Protein AF-A0A483FI73-F1 (afdb_monomer_lite)

Foldseek 3Di:
DVVVVVVVVVVVVVVVVVPDPDPPVDDDDPPQDQDDDPVLVVVLVVVVVLVVDPPRPDDDDDDDPPPRSNNSVVNNCVVPPNPQEFEQEQPVQPPPPDPPDDPVSQLVSLLSRCCRQLQPDACVLQVQFLADYDHDPDPVVVVVVVVLVCQLVVLVVVLCCLVCVPVVVVVVVDDPVVSVVSVPPVVVSVVSNVVSVVSNVVSVVVSCVSVPVVRNRDHLVVLSVVQVVCVVPPDPRDHSCNVCVVSSVSSSVRDSHDYYHYPPPVVSPDPVSD

Secondary structure (DSSP, 8-state):
-HHHHHHHHHHHHHHHHTT------PPPP-SPP---STTSHHHHHHHHHHHH-TT---------TTSSHHHHHHHHHHHHSTT-EEEEE-GGGTT---S--SSHHHHHHHHHHHHHHHTTS-TTT-TT-SB-------HHHHHHHHHHHHHHHHHHHHHHHHH-HHHHHGGGT--HHHHHHHHH-HHHHHHHHHHHHHHHHHHHHHHHHHHTTTS--B-HHHHHHHHHHHTTSSS----HHHHTHHHHHHHHHHSS--EEEEE-GGGS--GGG-

InterPro domains:
  IPR027417 P-loop containing nucleoside triphosphate hydrolase [G3DSA:3.40.50.300] (30-118)
  IPR027417 P-loop containing nucleoside triphosphate hydrolase [SSF52540] (49-271)
  IPR027417 P-loop containing nucleoside triphosphate hydrolase [SSF52540] (57-203)
  IPR048428 YobI-like, P-loop NTPase [PF20693] (43-274)

Organism: Klebsiella pneumoniae (NCBI:txid573)

pLDDT: mean 78.88, std 15.18, range [35.97, 95.31]

Structure (mmCIF, N/CA/C/O backbone):
data_AF-A0A483FI73-F1
#
_entry.id   AF-A0A483FI73-F1
#
loop_
_atom_site.group_PDB
_atom_site.id
_atom_site.type_symbol
_atom_site.label_atom_id
_atom_site.label_alt_id
_atom_site.label_comp_id
_atom_site.label_asym_id
_atom_site.label_entity_id
_atom_site.label_seq_id
_atom_site.pdbx_PDB_ins_code
_atom_site.Cartn_x
_atom_site.Cartn_y
_atom_site.Cartn_z
_atom_site.occupancy
_atom_site.B_iso_or_equiv
_atom_site.auth_seq_id
_atom_site.auth_comp_id
_atom_site.auth_asym_id
_atom_site.auth_atom_id
_atom_site.pdbx_PDB_model_num
ATOM 1 N N . MET A 1 1 ? 37.745 -37.982 25.064 1.00 56.09 1 MET A N 1
ATOM 2 C CA . MET A 1 1 ? 36.889 -37.956 26.276 1.00 56.09 1 MET A CA 1
ATOM 3 C C . MET A 1 1 ? 36.318 -36.571 26.610 1.00 56.09 1 MET A C 1
ATOM 5 O O . MET A 1 1 ? 35.153 -36.506 26.974 1.00 56.09 1 MET A O 1
ATOM 9 N N . ALA A 1 2 ? 37.053 -35.465 26.418 1.00 61.00 2 ALA A N 1
ATOM 10 C CA . ALA A 1 2 ? 36.591 -34.109 26.772 1.00 61.00 2 ALA A CA 1
ATOM 11 C C . ALA A 1 2 ? 35.330 -33.610 26.024 1.00 61.00 2 ALA A C 1
ATOM 13 O O . ALA A 1 2 ? 34.513 -32.887 26.589 1.00 61.00 2 ALA A O 1
ATOM 14 N N . LEU A 1 3 ? 35.132 -34.018 24.765 1.00 63.44 3 LEU A N 1
ATOM 15 C CA . LEU A 1 3 ? 33.951 -33.636 23.972 1.00 63.44 3 LEU A CA 1
ATOM 16 C C . LEU A 1 3 ? 32.657 -34.280 24.486 1.00 63.44 3 LEU A C 1
ATOM 18 O O . LEU A 1 3 ? 31.620 -33.623 24.542 1.00 63.44 3 LEU A O 1
ATOM 22 N N . LEU A 1 4 ? 32.732 -35.542 24.917 1.00 64.62 4 LEU A N 1
ATOM 23 C CA . LEU A 1 4 ? 31.576 -36.278 25.425 1.00 64.62 4 LEU A CA 1
ATOM 24 C C . LEU A 1 4 ? 31.108 -35.702 26.768 1.00 64.62 4 LEU A C 1
ATOM 26 O O . LEU A 1 4 ? 29.912 -35.535 26.983 1.00 64.62 4 LEU A O 1
ATOM 30 N N . GLU A 1 5 ? 32.045 -35.311 27.637 1.00 68.31 5 GLU A N 1
ATOM 31 C CA . GLU A 1 5 ? 31.728 -34.586 28.872 1.00 68.31 5 GLU A CA 1
ATOM 32 C C . GLU A 1 5 ? 31.079 -33.227 28.606 1.00 68.31 5 GLU A C 1
ATOM 34 O O . GLU A 1 5 ? 30.141 -32.849 29.308 1.00 68.31 5 GLU A O 1
ATOM 39 N N . LYS A 1 6 ? 31.551 -32.494 27.592 1.00 65.94 6 LYS A N 1
ATOM 40 C CA . LYS A 1 6 ? 31.014 -31.174 27.243 1.00 65.94 6 LYS A CA 1
ATOM 41 C C . LYS A 1 6 ? 29.567 -31.275 26.756 1.00 65.94 6 LYS A C 1
ATOM 43 O O . LYS A 1 6 ? 28.727 -30.487 27.177 1.00 65.94 6 LYS A O 1
ATOM 48 N N . ILE A 1 7 ? 29.256 -32.298 25.957 1.00 70.00 7 ILE A N 1
ATOM 49 C CA . ILE A 1 7 ? 27.891 -32.589 25.488 1.00 70.00 7 ILE A CA 1
ATOM 50 C C . ILE A 1 7 ? 26.997 -33.046 26.649 1.00 70.00 7 ILE A C 1
ATOM 52 O O . ILE A 1 7 ? 25.856 -32.594 26.761 1.00 70.00 7 ILE A O 1
ATOM 56 N N . LYS A 1 8 ? 27.518 -33.879 27.561 1.00 66.06 8 LYS A N 1
ATOM 57 C CA . LYS A 1 8 ? 26.771 -34.354 28.736 1.00 66.06 8 LYS A CA 1
ATOM 58 C C . LYS A 1 8 ? 26.442 -33.209 29.699 1.00 66.06 8 LYS A C 1
ATOM 60 O O . LYS A 1 8 ? 25.305 -33.118 30.149 1.00 66.06 8 LYS A O 1
ATOM 65 N N . ARG A 1 9 ? 27.386 -32.286 29.941 1.00 60.91 9 ARG A N 1
ATOM 66 C CA . ARG A 1 9 ? 27.151 -31.054 30.718 1.00 60.91 9 ARG A CA 1
ATOM 67 C C . ARG A 1 9 ? 26.132 -30.138 30.049 1.00 60.91 9 ARG A C 1
ATOM 69 O O . ARG A 1 9 ? 25.306 -29.564 30.745 1.00 60.91 9 ARG A O 1
ATOM 76 N N . HIS A 1 10 ? 26.141 -30.037 28.721 1.00 57.28 10 HIS A N 1
ATOM 77 C CA . HIS A 1 10 ? 25.178 -29.199 28.009 1.00 57.28 10 HIS A CA 1
ATOM 78 C C . HIS A 1 10 ? 23.759 -29.788 28.034 1.00 57.28 10 HIS A C 1
ATOM 80 O O . HIS A 1 10 ? 22.798 -29.052 28.240 1.00 57.28 10 HIS A O 1
ATOM 86 N N . CYS A 1 11 ? 23.622 -31.115 27.929 1.00 53.88 11 CYS A N 1
ATOM 87 C CA . CYS A 1 11 ? 22.332 -31.795 28.081 1.00 53.88 11 CYS A CA 1
ATOM 88 C C . CYS A 1 11 ? 21.813 -31.755 29.526 1.00 53.88 11 CYS A C 1
ATOM 90 O O . CYS A 1 11 ? 20.622 -31.549 29.730 1.00 53.88 11 CYS A O 1
ATOM 92 N N . LEU A 1 12 ? 22.689 -31.907 30.526 1.00 51.53 12 LEU A N 1
ATOM 93 C CA . LEU A 1 12 ? 22.325 -31.771 31.942 1.00 51.53 12 LEU A CA 1
ATOM 94 C C . LEU A 1 12 ? 21.939 -30.328 32.287 1.00 51.53 12 LEU A C 1
ATOM 96 O O . LEU A 1 12 ? 20.938 -30.122 32.958 1.00 51.53 12 LEU A O 1
ATOM 100 N N . SER A 1 13 ? 22.660 -29.334 31.763 1.00 47.41 13 SER A N 1
ATOM 101 C CA . SER A 1 13 ? 22.313 -27.916 31.912 1.00 47.41 13 SER A CA 1
ATOM 102 C C . SER A 1 13 ? 20.961 -27.596 31.273 1.00 47.41 13 SER A C 1
ATOM 104 O O . SER A 1 13 ? 20.144 -26.946 31.911 1.00 47.41 13 SER A O 1
ATOM 106 N N . LYS A 1 14 ? 20.672 -28.123 30.076 1.00 46.75 14 LYS A N 1
ATOM 107 C CA . LYS A 1 14 ? 19.366 -27.947 29.427 1.00 46.75 14 LYS A CA 1
ATOM 108 C C . LYS A 1 14 ? 18.231 -28.603 30.225 1.00 46.75 14 LYS A C 1
ATOM 110 O O . LYS A 1 14 ? 17.178 -28.006 30.383 1.00 46.75 14 LYS A O 1
ATOM 115 N N . LYS A 1 15 ? 18.478 -29.779 30.812 1.00 39.25 15 LYS A N 1
ATOM 116 C CA . LYS A 1 15 ? 17.491 -30.501 31.630 1.00 39.25 15 LYS A CA 1
ATOM 117 C C . LYS A 1 15 ? 17.254 -29.873 33.014 1.00 39.25 15 LYS A C 1
ATOM 119 O O . LYS A 1 15 ? 16.189 -30.075 33.580 1.00 39.25 15 LYS A O 1
ATOM 124 N N . VAL A 1 16 ? 18.223 -29.126 33.552 1.00 41.03 16 VAL A N 1
ATOM 125 C CA . VAL A 1 16 ? 18.078 -28.355 34.806 1.00 41.03 16 VAL A CA 1
ATOM 126 C C . VAL A 1 16 ? 17.366 -27.017 34.563 1.00 41.03 16 VAL A C 1
ATOM 128 O O . VAL A 1 16 ? 16.636 -26.560 35.436 1.00 41.03 16 VAL A O 1
ATOM 131 N N . ILE A 1 17 ? 17.505 -26.425 33.370 1.00 41.00 17 ILE A N 1
ATOM 132 C CA . ILE A 1 17 ? 16.772 -25.206 32.981 1.00 41.00 17 ILE A CA 1
ATOM 133 C C . ILE A 1 17 ? 15.267 -25.487 32.809 1.00 41.00 17 ILE A C 1
ATOM 135 O O . ILE A 1 17 ? 14.455 -24.641 33.161 1.00 41.00 17 ILE A O 1
ATOM 139 N N . ASP A 1 18 ? 14.886 -26.694 32.379 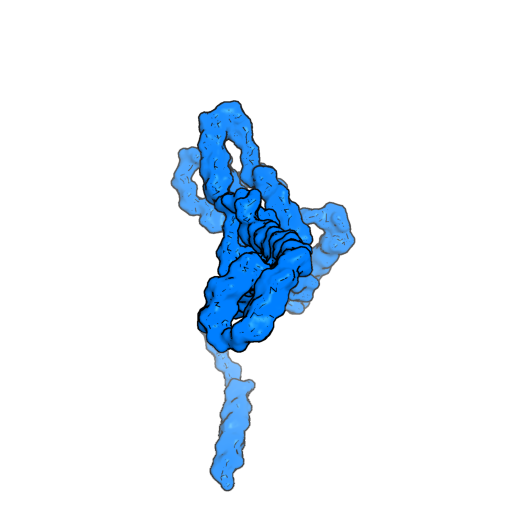1.00 41.56 18 ASP A N 1
ATOM 140 C CA . ASP A 1 18 ? 13.473 -27.082 32.220 1.00 41.56 18 ASP A CA 1
ATOM 141 C C . ASP A 1 18 ? 12.785 -27.521 33.539 1.00 41.56 18 ASP A C 1
ATOM 143 O O . ASP A 1 18 ? 11.596 -27.833 33.531 1.00 41.56 18 ASP A O 1
ATOM 147 N N . ALA A 1 19 ? 13.501 -27.568 34.674 1.00 38.94 19 ALA A N 1
ATOM 148 C CA . ALA A 1 19 ? 12.992 -28.122 35.941 1.00 38.94 19 ALA A CA 1
ATOM 149 C C . ALA A 1 19 ? 12.892 -27.120 37.109 1.00 38.94 19 ALA A C 1
ATOM 151 O O . ALA A 1 19 ? 12.536 -27.519 38.218 1.00 38.94 19 ALA A O 1
ATOM 152 N N . HIS A 1 20 ? 13.150 -25.830 36.883 1.00 35.97 20 HIS A N 1
ATOM 153 C CA . HIS A 1 20 ? 12.924 -24.791 37.888 1.00 35.97 20 HIS A CA 1
ATOM 154 C C . HIS A 1 20 ? 11.844 -23.816 37.424 1.00 35.97 20 HIS A C 1
ATOM 156 O O . HIS A 1 20 ? 12.104 -22.813 36.765 1.00 35.97 20 HIS A O 1
ATOM 162 N N . THR A 1 21 ? 10.612 -24.139 37.815 1.00 46.41 21 THR A N 1
ATOM 163 C CA . THR A 1 21 ? 9.495 -23.204 37.928 1.00 46.41 21 THR A CA 1
ATOM 164 C C . THR A 1 21 ? 9.842 -22.186 39.010 1.00 46.41 21 THR A C 1
ATOM 166 O O . THR A 1 21 ? 9.513 -22.375 40.178 1.00 46.41 21 THR A O 1
ATOM 169 N N . ASP A 1 22 ? 10.549 -21.131 38.627 1.00 37.25 22 ASP A N 1
ATOM 170 C CA . ASP A 1 22 ? 10.685 -19.934 39.443 1.00 37.25 22 ASP A CA 1
ATOM 171 C C . ASP A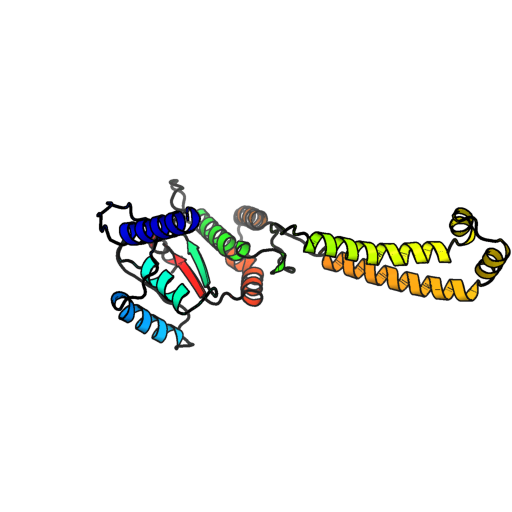 1 22 ? 9.707 -18.901 38.878 1.00 37.25 22 ASP A C 1
ATOM 173 O O . ASP A 1 22 ? 9.770 -18.549 37.696 1.00 37.25 22 ASP A O 1
ATOM 177 N N . GLN A 1 23 ? 8.739 -18.479 39.694 1.00 48.22 23 GLN A N 1
ATOM 178 C CA . GLN A 1 23 ? 7.801 -17.415 39.343 1.00 48.22 23 GLN A CA 1
ATOM 179 C C . GLN A 1 23 ? 8.574 -16.093 39.253 1.00 48.22 23 GLN A C 1
ATOM 181 O O . GLN A 1 23 ? 8.574 -15.285 40.179 1.00 48.22 23 GLN A O 1
ATOM 186 N N . GLN A 1 24 ? 9.226 -15.844 38.117 1.00 46.94 24 GLN A N 1
ATOM 187 C CA . GLN A 1 24 ? 9.545 -14.479 37.732 1.00 46.94 24 GLN A CA 1
ATOM 188 C C . GLN A 1 24 ? 8.213 -13.755 37.549 1.00 46.94 24 GLN A C 1
ATOM 190 O O . GLN A 1 24 ? 7.425 -14.113 36.673 1.00 46.94 24 GLN A O 1
ATOM 195 N N . VAL A 1 25 ? 7.952 -12.750 38.387 1.00 58.03 25 VAL A N 1
ATOM 196 C CA . VAL A 1 25 ? 6.878 -11.779 38.159 1.00 58.03 25 VAL A CA 1
ATOM 197 C C . VAL A 1 25 ? 7.252 -11.008 36.892 1.00 58.03 25 VAL A C 1
ATOM 199 O O . VAL A 1 25 ? 7.930 -9.984 36.930 1.00 58.03 25 VAL A O 1
ATOM 202 N N . GLY A 1 26 ? 6.915 -11.596 35.748 1.00 69.31 26 GLY A N 1
ATOM 203 C CA . GLY A 1 26 ? 7.146 -11.036 34.431 1.00 69.31 26 GLY A CA 1
ATOM 204 C C . GLY A 1 26 ? 6.160 -9.906 34.186 1.00 69.31 26 GLY A C 1
ATOM 205 O O . GLY A 1 26 ? 4.967 -10.043 34.450 1.00 69.31 26 GLY A O 1
ATOM 206 N N . TYR A 1 27 ? 6.658 -8.781 33.685 1.00 77.94 27 TYR A N 1
ATOM 207 C CA . TYR A 1 27 ? 5.792 -7.716 33.205 1.00 77.94 27 TYR A CA 1
ATOM 208 C C . TYR A 1 27 ? 5.017 -8.213 31.989 1.00 77.94 27 TYR A C 1
ATOM 210 O O . TYR A 1 27 ? 5.608 -8.612 30.986 1.00 77.94 27 TYR A O 1
ATOM 218 N N . ASP A 1 28 ? 3.695 -8.156 32.082 1.00 76.31 28 ASP A N 1
ATOM 219 C CA . ASP A 1 28 ? 2.813 -8.438 30.964 1.00 76.31 28 ASP A CA 1
ATOM 220 C C . ASP A 1 28 ? 2.519 -7.155 30.192 1.00 76.31 28 ASP A C 1
ATOM 222 O O . ASP A 1 28 ? 2.134 -6.128 30.755 1.00 76.31 28 ASP A O 1
ATOM 226 N N . THR A 1 29 ? 2.688 -7.210 28.873 1.00 79.75 29 THR A N 1
ATOM 227 C CA . THR A 1 29 ? 2.309 -6.103 27.999 1.00 79.75 29 THR A CA 1
ATOM 228 C C . THR A 1 29 ? 0.789 -5.963 27.974 1.00 79.75 29 THR A C 1
ATOM 230 O O . THR A 1 29 ? 0.076 -6.947 27.787 1.00 79.75 29 THR A O 1
ATOM 233 N N . LEU A 1 30 ? 0.293 -4.727 28.081 1.00 77.31 30 LEU A N 1
ATOM 234 C CA . LEU A 1 30 ? -1.138 -4.400 27.964 1.00 77.31 30 LEU A CA 1
ATOM 235 C C . LEU A 1 30 ? -1.648 -4.412 26.511 1.00 77.31 30 LEU A C 1
ATOM 237 O O . LEU A 1 30 ? -2.768 -3.991 26.234 1.00 77.31 30 LEU A O 1
ATOM 241 N N . THR A 1 31 ? -0.824 -4.866 25.568 1.00 82.44 31 THR A N 1
ATOM 242 C CA . THR A 1 31 ? -1.231 -5.066 24.182 1.00 82.44 31 THR A CA 1
ATOM 243 C C . THR A 1 31 ? -2.180 -6.260 24.066 1.00 82.44 31 THR A C 1
ATOM 245 O O . THR A 1 31 ? -2.056 -7.225 24.827 1.00 82.44 31 THR A O 1
ATOM 248 N N . PRO A 1 32 ? -3.117 -6.236 23.100 1.00 81.50 32 PRO A N 1
ATOM 249 C CA . PRO A 1 32 ? -3.995 -7.369 22.841 1.00 81.50 32 PRO A CA 1
ATOM 250 C C . PRO A 1 32 ? -3.189 -8.658 22.638 1.00 81.50 32 PRO A C 1
ATOM 252 O O . PRO A 1 32 ? -2.307 -8.722 21.778 1.00 81.50 32 PRO A O 1
ATOM 255 N N . LYS A 1 33 ? -3.487 -9.686 23.437 1.00 85.06 33 LYS A N 1
ATOM 256 C CA . LYS A 1 33 ? -2.858 -11.009 23.329 1.00 85.06 33 LYS A CA 1
ATOM 257 C C . LYS A 1 33 ? -3.672 -11.902 22.397 1.00 85.06 33 LYS A C 1
ATOM 259 O O . LYS A 1 33 ? -4.896 -11.845 22.384 1.00 85.06 33 LYS A O 1
ATOM 264 N N . ILE A 1 34 ? -2.992 -12.742 21.624 1.00 85.25 34 ILE A N 1
ATOM 265 C CA . ILE A 1 34 ? -3.665 -13.741 20.791 1.00 85.25 34 ILE A CA 1
ATOM 266 C C . ILE A 1 34 ? -4.041 -14.912 21.697 1.00 85.25 34 ILE A C 1
ATOM 268 O O . ILE A 1 34 ? -3.159 -15.580 22.236 1.00 85.25 34 ILE A O 1
ATOM 272 N N . ILE A 1 35 ? -5.337 -15.151 21.861 1.00 87.19 35 ILE A N 1
ATOM 273 C CA . ILE A 1 35 ? -5.893 -16.247 22.657 1.00 87.19 35 ILE A CA 1
ATOM 274 C C . ILE A 1 35 ? -6.736 -17.157 21.762 1.00 87.19 35 ILE A C 1
ATOM 276 O O . ILE A 1 35 ? -7.429 -16.706 20.856 1.00 87.19 35 ILE A O 1
ATOM 280 N N . THR A 1 36 ? -6.624 -18.464 21.978 1.00 82.19 36 THR A N 1
ATOM 281 C CA . THR A 1 36 ? -7.325 -19.503 21.194 1.00 82.19 36 THR A CA 1
ATOM 282 C C . THR A 1 36 ? -7.928 -20.577 22.095 1.00 82.19 36 THR A C 1
ATOM 284 O O . THR A 1 36 ? -8.241 -21.675 21.644 1.00 82.19 36 THR A O 1
ATOM 287 N N . ASP A 1 37 ? -8.055 -20.264 23.382 1.00 86.50 37 ASP A N 1
ATOM 288 C CA . ASP A 1 37 ? -8.651 -21.151 24.366 1.00 86.50 37 ASP A CA 1
ATOM 289 C C . ASP A 1 37 ? -10.182 -21.183 24.239 1.00 86.50 37 ASP A C 1
ATOM 291 O O . ASP A 1 37 ? -10.803 -20.418 23.495 1.00 86.50 37 ASP A O 1
ATOM 295 N N . ASP A 1 38 ? -10.811 -22.072 25.003 1.00 86.88 38 ASP A N 1
ATOM 296 C CA . ASP A 1 38 ? -12.266 -22.225 24.993 1.00 86.88 38 ASP A CA 1
ATOM 297 C C . ASP A 1 38 ? -13.010 -20.961 25.471 1.00 86.88 38 ASP A C 1
ATOM 299 O O . ASP A 1 38 ? -14.213 -20.836 25.238 1.00 86.88 38 ASP A O 1
ATOM 303 N N . SER A 1 39 ? -12.312 -19.995 26.087 1.00 87.31 39 SER A N 1
ATOM 304 C CA . SER A 1 39 ? -12.911 -18.752 26.586 1.00 87.31 39 SER A CA 1
ATOM 305 C C . SER A 1 39 ? -13.400 -17.832 25.463 1.00 87.31 39 SER A C 1
ATOM 307 O O . SER A 1 39 ? -14.398 -17.130 25.639 1.00 87.31 39 SER A O 1
ATOM 309 N N . VAL A 1 40 ? -12.751 -17.862 24.289 1.00 90.06 40 VAL A N 1
ATOM 310 C CA . VAL A 1 40 ? -13.141 -17.021 23.143 1.00 90.06 40 VAL A CA 1
ATOM 311 C C . VAL A 1 40 ? -14.141 -17.666 22.199 1.00 90.06 40 VAL A C 1
ATOM 313 O O . VAL A 1 40 ? -14.704 -16.986 21.338 1.00 90.06 40 VAL A O 1
ATOM 316 N N . LYS A 1 41 ? -14.390 -18.965 22.367 1.00 92.00 41 LYS A N 1
ATOM 317 C CA . LYS A 1 41 ? -15.220 -19.763 21.467 1.00 92.00 41 LYS A CA 1
ATOM 318 C C . LYS A 1 41 ? -16.618 -19.169 21.228 1.00 92.00 41 LYS A C 1
ATOM 320 O O . LYS A 1 41 ? -16.977 -19.040 20.061 1.00 92.00 41 LYS A O 1
ATOM 325 N N . PRO A 1 42 ? -17.367 -18.693 22.247 1.00 93.69 42 PRO A N 1
ATOM 326 C CA . PRO A 1 42 ? -18.680 -18.089 22.011 1.00 93.69 42 PRO A CA 1
ATOM 327 C C . PRO A 1 42 ? -18.626 -16.844 21.111 1.00 93.69 42 PRO A C 1
ATOM 329 O O . PRO A 1 42 ? -19.525 -16.622 20.302 1.00 93.69 42 PRO A O 1
ATOM 332 N N . TYR A 1 43 ? -17.564 -16.038 21.218 1.00 93.44 43 TYR A N 1
ATOM 333 C CA . TYR A 1 43 ? -17.384 -14.854 20.375 1.00 93.44 43 TYR A CA 1
ATOM 334 C C . TYR A 1 43 ? -16.979 -15.232 18.949 1.00 93.44 43 TYR A C 1
ATOM 336 O O . TYR A 1 43 ? -17.429 -14.604 17.994 1.00 93.44 43 TYR A O 1
ATOM 344 N N . PHE A 1 44 ? -16.149 -16.267 18.799 1.00 94.69 44 PHE A N 1
ATOM 345 C CA . PHE A 1 44 ? -15.753 -16.782 17.491 1.00 94.69 44 PHE A CA 1
ATOM 346 C C . PHE A 1 44 ? -16.952 -17.365 16.750 1.00 94.69 44 PHE A C 1
ATOM 348 O O . PHE A 1 44 ? -17.131 -17.046 15.583 1.00 94.69 44 PHE A O 1
ATOM 355 N N . ASP A 1 45 ? -17.801 -18.133 17.432 1.00 94.81 45 ASP A N 1
ATOM 356 C CA . ASP A 1 45 ? -19.011 -18.710 16.842 1.00 94.81 45 ASP A CA 1
ATOM 357 C C . ASP A 1 45 ? -19.986 -17.610 16.377 1.00 94.81 45 ASP A C 1
ATOM 359 O O . ASP A 1 45 ? -20.579 -17.709 15.301 1.00 94.81 45 ASP A O 1
ATOM 363 N N . ALA A 1 46 ? -20.114 -16.518 17.143 1.00 95.19 46 ALA A N 1
ATOM 364 C CA . ALA A 1 46 ? -20.928 -15.364 16.758 1.00 95.19 46 ALA A CA 1
ATOM 365 C C . ALA A 1 46 ? -20.369 -14.627 15.528 1.00 95.19 46 ALA A C 1
ATOM 367 O O . ALA A 1 46 ? -21.129 -14.245 14.635 1.00 95.19 46 ALA A O 1
ATOM 368 N N . LEU A 1 47 ? -19.046 -14.447 15.457 1.00 94.62 47 LEU A N 1
ATOM 369 C CA . LEU A 1 47 ? -18.389 -13.848 14.294 1.00 94.62 47 LEU A CA 1
ATOM 370 C C . LEU A 1 47 ? -18.474 -14.765 13.072 1.00 94.62 47 LEU A C 1
ATOM 372 O O . LEU A 1 47 ? -18.836 -14.293 11.999 1.00 94.62 47 LEU A O 1
ATOM 376 N N . ASP A 1 48 ? -18.234 -16.067 13.231 1.00 94.75 48 ASP A N 1
ATOM 377 C CA . ASP A 1 48 ? -18.384 -17.066 12.169 1.00 94.75 48 ASP A CA 1
ATOM 378 C C . ASP A 1 48 ? -19.813 -17.022 11.605 1.00 94.75 48 ASP A C 1
ATOM 380 O O . ASP A 1 48 ? -20.000 -16.937 10.390 1.00 94.75 48 ASP A O 1
ATOM 384 N N . PHE A 1 49 ? -20.831 -16.966 12.473 1.00 95.19 49 PHE A N 1
ATOM 385 C CA . PHE A 1 49 ? -22.213 -16.758 12.048 1.00 95.19 49 PHE A CA 1
ATOM 386 C C . PHE A 1 49 ? -22.380 -15.456 11.253 1.00 95.19 49 PHE A C 1
ATOM 388 O O . PHE A 1 49 ? -22.931 -15.495 10.152 1.00 95.19 49 PHE A O 1
ATOM 395 N N . ALA A 1 50 ? -21.877 -14.325 11.753 1.00 94.44 50 ALA A N 1
ATOM 396 C CA . ALA A 1 50 ? -21.981 -13.041 11.062 1.00 94.44 50 ALA A CA 1
ATOM 397 C C . ALA A 1 50 ? -21.321 -13.073 9.669 1.00 94.44 50 ALA A C 1
ATOM 399 O O . ALA A 1 50 ? -21.926 -12.626 8.698 1.00 94.44 50 ALA A O 1
ATOM 400 N N . PHE A 1 51 ? -20.139 -13.682 9.534 1.00 91.56 51 PHE A N 1
ATOM 401 C CA . PHE A 1 51 ? -19.425 -13.785 8.257 1.00 91.56 51 PHE A CA 1
ATOM 402 C C . PHE A 1 51 ? -20.061 -14.766 7.259 1.00 91.56 51 PHE A C 1
ATOM 404 O O . PHE A 1 51 ? -19.808 -14.655 6.058 1.00 91.56 51 PHE A O 1
ATOM 411 N N . THR A 1 52 ? -20.915 -15.700 7.699 1.00 93.44 52 THR A N 1
ATOM 412 C CA . THR A 1 52 ? -21.690 -16.549 6.767 1.00 93.44 52 THR A CA 1
ATOM 413 C C . THR A 1 52 ? -22.831 -15.803 6.071 1.00 93.44 52 THR A C 1
ATOM 415 O O . THR A 1 52 ? -23.342 -16.275 5.051 1.00 93.44 52 THR A O 1
ATOM 418 N N . LYS A 1 53 ? -23.248 -14.645 6.595 1.00 95.31 53 LYS A N 1
ATOM 419 C CA . LYS A 1 53 ? -24.370 -13.855 6.080 1.00 95.31 53 LYS A CA 1
ATOM 420 C C . LYS A 1 53 ? -23.876 -12.806 5.087 1.00 95.31 53 LYS A C 1
ATOM 422 O O . LYS A 1 53 ? -23.155 -11.885 5.445 1.00 95.31 53 LYS A O 1
ATOM 427 N N . GLN A 1 54 ? -24.259 -12.938 3.815 1.00 91.75 54 GLN A N 1
ATOM 428 C CA . GLN A 1 54 ? -23.790 -12.029 2.756 1.00 91.75 54 GLN A CA 1
ATOM 429 C C . GLN A 1 54 ? -24.364 -10.609 2.868 1.00 91.75 54 GLN A C 1
ATOM 431 O O . GLN A 1 54 ? -23.746 -9.666 2.372 1.00 91.75 54 GLN A O 1
ATOM 436 N N . ASP A 1 55 ? -25.528 -10.464 3.491 1.00 95.00 55 ASP A N 1
ATOM 437 C CA . ASP A 1 55 ? -26.228 -9.212 3.778 1.00 95.00 55 ASP A CA 1
ATOM 438 C C . ASP A 1 55 ? -25.644 -8.461 4.986 1.00 95.00 55 ASP A C 1
ATOM 440 O O . ASP A 1 55 ? -25.783 -7.242 5.079 1.00 95.00 55 ASP A O 1
ATOM 444 N N . VAL A 1 56 ? -24.912 -9.149 5.866 1.00 93.81 56 VAL A N 1
ATOM 445 C CA . VAL A 1 56 ? -24.198 -8.519 6.980 1.00 93.81 56 VAL A CA 1
ATOM 446 C C . VAL A 1 56 ? -22.903 -7.896 6.458 1.00 93.81 56 VAL A C 1
ATOM 448 O O . VAL A 1 56 ? -21.937 -8.586 6.138 1.00 93.81 56 VAL A O 1
ATOM 451 N N . LYS A 1 57 ? -22.889 -6.564 6.349 1.00 91.31 57 LYS A N 1
ATOM 452 C CA . LYS A 1 57 ? -21.698 -5.783 5.957 1.00 91.31 57 LYS A CA 1
ATOM 453 C C . LYS A 1 57 ? -21.023 -5.068 7.123 1.00 91.31 57 LYS A C 1
ATOM 455 O O . LYS A 1 57 ? -19.826 -4.817 7.057 1.00 91.31 57 LYS A O 1
ATOM 460 N N . ASN A 1 58 ? -21.779 -4.797 8.186 1.00 92.50 58 ASN A N 1
ATOM 461 C CA . ASN A 1 58 ? -21.331 -4.031 9.343 1.00 92.50 58 ASN A CA 1
ATOM 462 C C . ASN A 1 58 ? -21.496 -4.879 10.606 1.00 92.50 58 ASN A C 1
ATOM 464 O O . ASN A 1 58 ? -22.580 -5.400 10.867 1.00 92.50 58 ASN A O 1
ATOM 468 N N . ILE A 1 59 ? -20.423 -5.011 11.386 1.00 92.75 59 ILE A N 1
ATOM 469 C CA . ILE A 1 59 ? -20.412 -5.740 12.657 1.00 92.75 59 ILE A CA 1
ATOM 470 C C . ILE A 1 59 ? -19.922 -4.775 13.731 1.00 92.75 59 ILE A C 1
ATOM 472 O O . ILE A 1 59 ? -18.782 -4.318 13.683 1.00 92.75 59 ILE A O 1
ATOM 476 N N . ALA A 1 60 ? -20.778 -4.481 14.706 1.00 91.75 60 ALA A N 1
ATOM 477 C CA . ALA A 1 60 ? -20.421 -3.672 15.863 1.00 91.75 60 ALA A CA 1
ATOM 478 C C . ALA A 1 60 ? -20.083 -4.580 17.052 1.00 91.75 60 ALA A C 1
ATOM 480 O O . ALA A 1 60 ? -20.870 -5.453 17.417 1.00 91.75 60 ALA A O 1
ATOM 481 N N . ILE A 1 61 ? -18.921 -4.360 17.671 1.00 91.44 61 ILE A N 1
ATOM 482 C CA . ILE A 1 61 ? -18.497 -5.062 18.888 1.00 91.44 61 ILE A CA 1
ATOM 483 C C . ILE A 1 61 ? -18.441 -4.045 20.018 1.00 91.44 61 ILE A C 1
ATOM 485 O O . ILE A 1 61 ? -17.615 -3.133 20.015 1.00 91.44 61 ILE A O 1
ATOM 489 N N . THR A 1 62 ? -19.326 -4.209 20.995 1.00 89.25 62 THR A N 1
ATOM 490 C CA . THR A 1 62 ? -19.485 -3.276 22.111 1.00 89.25 62 THR A CA 1
ATOM 491 C C . THR A 1 62 ? -19.080 -3.928 23.429 1.00 89.25 62 THR A C 1
ATOM 493 O O . THR A 1 62 ? -18.971 -5.146 23.553 1.00 89.25 62 THR A O 1
ATOM 496 N N . GLY A 1 63 ? -18.783 -3.098 24.422 1.00 88.50 63 GLY A N 1
ATOM 497 C CA . GLY A 1 63 ? -18.374 -3.545 25.749 1.00 88.50 63 GLY A CA 1
ATOM 498 C C . GLY A 1 63 ? -17.575 -2.464 26.470 1.00 88.50 63 GLY A C 1
ATOM 499 O O . GLY A 1 63 ? -17.071 -1.546 25.815 1.00 88.50 63 GLY A O 1
ATOM 500 N N . PRO A 1 64 ? -17.423 -2.553 27.799 1.00 87.25 64 PRO A N 1
ATOM 501 C CA . PRO A 1 64 ? -16.685 -1.555 28.562 1.00 87.25 64 PRO A CA 1
ATOM 502 C C . PRO A 1 64 ? -15.199 -1.496 28.168 1.00 87.25 64 PRO A C 1
ATOM 504 O O . PRO A 1 64 ? -14.659 -2.374 27.476 1.00 87.25 64 PRO A O 1
ATOM 507 N N . TYR A 1 65 ? -14.518 -0.427 28.582 1.00 83.69 65 TYR A N 1
ATOM 508 C CA . TYR A 1 65 ? -13.065 -0.337 28.453 1.00 83.69 65 TYR A CA 1
ATOM 509 C C . TYR A 1 65 ? -12.403 -1.492 29.221 1.00 83.69 65 TYR A C 1
ATOM 511 O O . TYR A 1 65 ? -12.835 -1.840 30.317 1.00 83.69 65 TYR A O 1
ATOM 519 N N . GLY A 1 66 ? -11.391 -2.127 28.627 1.00 83.31 66 GLY A N 1
ATOM 520 C CA . GLY A 1 66 ? -10.728 -3.290 29.230 1.00 83.31 66 GLY A CA 1
ATOM 521 C C . GLY A 1 66 ? -11.500 -4.616 29.147 1.00 83.31 66 GLY A C 1
ATOM 522 O O . GLY A 1 66 ? -10.990 -5.625 29.615 1.00 83.31 66 GLY A O 1
ATOM 523 N N . ALA A 1 67 ? -12.668 -4.671 28.493 1.00 87.44 67 ALA A N 1
ATOM 524 C CA . ALA A 1 67 ? -13.451 -5.909 28.333 1.00 87.44 67 ALA A CA 1
ATOM 525 C C . ALA A 1 67 ? -12.818 -6.971 27.406 1.00 87.44 67 ALA A C 1
ATOM 527 O O . ALA A 1 67 ? -13.420 -8.009 27.158 1.00 87.44 67 ALA A O 1
ATOM 528 N N . GLY A 1 68 ? -11.639 -6.706 26.834 1.00 88.94 68 GLY A N 1
ATOM 529 C CA . GLY A 1 68 ? -10.966 -7.628 25.915 1.00 88.94 68 GLY A CA 1
ATOM 530 C C . GLY A 1 68 ? -11.439 -7.565 24.457 1.00 88.94 68 GLY A C 1
ATOM 531 O O . GLY A 1 68 ? -11.090 -8.449 23.683 1.00 88.94 68 GLY A O 1
ATOM 532 N N . LYS A 1 69 ? -12.176 -6.519 24.045 1.00 91.50 69 LYS A N 1
ATOM 533 C CA . LYS A 1 69 ? -12.676 -6.347 22.661 1.00 91.50 69 LYS A CA 1
ATOM 534 C C . LYS A 1 69 ? -11.570 -6.516 21.609 1.00 91.50 69 LYS A C 1
ATOM 536 O O . LYS A 1 69 ? -11.668 -7.381 20.744 1.00 91.50 69 LYS A O 1
ATOM 541 N N . SER A 1 70 ? -10.481 -5.752 21.731 1.00 90.88 70 SER A N 1
ATOM 542 C CA . SER A 1 70 ? -9.341 -5.818 20.805 1.00 90.88 70 SER A CA 1
ATOM 543 C C . SER A 1 70 ? -8.648 -7.184 20.829 1.00 90.88 70 SER A C 1
ATOM 545 O O . SER A 1 70 ? -8.226 -7.673 19.788 1.00 90.88 70 SER A O 1
ATOM 547 N N . THR A 1 71 ? -8.575 -7.835 21.995 1.00 91.56 71 THR A N 1
ATOM 548 C CA . THR A 1 71 ? -8.026 -9.193 22.161 1.00 91.56 71 THR A CA 1
ATOM 549 C C . THR A 1 71 ? -8.850 -10.215 21.379 1.00 91.56 71 THR A C 1
ATOM 551 O O . THR A 1 71 ? -8.282 -10.998 20.619 1.00 91.56 71 THR A O 1
ATOM 554 N N . VAL A 1 72 ? -10.180 -10.182 21.505 1.00 93.12 72 VAL A N 1
ATOM 555 C CA . VAL A 1 72 ? -11.092 -11.082 20.779 1.00 93.12 72 VAL A CA 1
ATOM 556 C C . VAL A 1 72 ? -11.003 -10.847 19.272 1.00 93.12 72 VAL A C 1
ATOM 558 O O . VAL A 1 72 ? -10.816 -11.804 18.521 1.00 93.12 72 VAL A O 1
ATOM 561 N N . ILE A 1 73 ? -11.067 -9.586 18.831 1.00 92.69 73 ILE A N 1
ATOM 562 C CA . ILE A 1 73 ? -10.991 -9.213 17.411 1.00 92.69 73 ILE A CA 1
ATOM 563 C C . ILE A 1 73 ? -9.667 -9.678 16.805 1.00 92.69 73 ILE A C 1
ATOM 565 O O . ILE A 1 73 ? -9.656 -10.397 15.808 1.00 92.69 73 ILE A O 1
ATOM 569 N N . LEU A 1 74 ? -8.542 -9.319 17.426 1.00 91.38 74 LEU A N 1
ATOM 570 C CA . LEU A 1 74 ? -7.216 -9.665 16.924 1.00 91.38 74 LEU A CA 1
ATOM 571 C C . LEU A 1 74 ? -7.002 -11.183 16.894 1.00 91.38 74 LEU A C 1
ATOM 573 O O . LEU A 1 74 ? -6.460 -11.709 15.920 1.00 91.38 74 LEU A O 1
ATOM 577 N N . SER A 1 75 ? -7.478 -11.896 17.916 1.00 92.25 75 SER A N 1
ATOM 578 C CA . SER A 1 75 ? -7.414 -13.358 17.967 1.00 92.25 75 SER A CA 1
ATOM 579 C C . SER A 1 75 ? -8.235 -14.006 16.854 1.00 92.25 75 SER A C 1
ATOM 581 O O . SER A 1 75 ? -7.754 -14.926 16.187 1.00 92.25 75 SER A O 1
ATOM 583 N N . TYR A 1 76 ? -9.450 -13.513 16.604 1.00 93.12 76 TYR A N 1
ATOM 584 C CA . TYR A 1 76 ? -10.314 -14.021 15.540 1.00 93.12 76 TYR A CA 1
ATOM 585 C C . TYR A 1 76 ? -9.704 -13.780 14.155 1.00 93.12 76 TYR A C 1
ATOM 587 O O . TYR A 1 76 ? -9.559 -14.709 1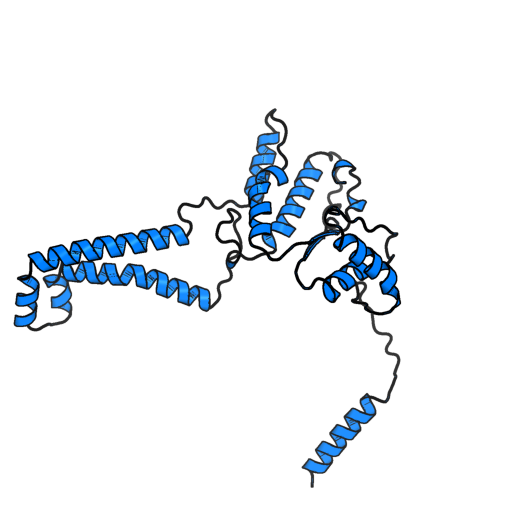3.358 1.00 93.12 76 TYR A O 1
ATOM 595 N N . LEU A 1 77 ? -9.262 -12.549 13.887 1.00 91.38 77 LEU A N 1
ATOM 596 C CA . LEU A 1 77 ? -8.695 -12.168 12.594 1.00 91.38 77 LEU A CA 1
ATOM 597 C C . LEU A 1 77 ? -7.451 -12.992 12.248 1.00 91.38 77 LEU A C 1
ATOM 599 O O . LEU A 1 77 ? -7.315 -13.469 11.122 1.00 91.38 77 LEU A O 1
ATOM 603 N N . GLN A 1 78 ? -6.563 -13.219 13.218 1.00 88.31 78 GLN A N 1
ATOM 604 C CA . GLN A 1 78 ? -5.354 -14.005 12.980 1.00 88.31 78 GLN A CA 1
ATOM 605 C C . GLN A 1 78 ? -5.620 -15.508 12.851 1.00 88.31 78 GLN A C 1
ATOM 607 O O . GLN A 1 78 ? -4.976 -16.167 12.033 1.00 88.31 78 GLN A O 1
ATOM 612 N N . SER A 1 79 ? -6.554 -16.053 13.634 1.00 87.50 79 SER A N 1
ATOM 613 C CA . SER A 1 79 ? -6.846 -17.492 13.638 1.00 87.50 79 SER A CA 1
ATOM 614 C C . SER A 1 79 ? -7.705 -17.938 12.452 1.00 87.50 79 SER A C 1
ATOM 616 O O . SER A 1 79 ? -7.464 -19.012 11.897 1.00 87.50 79 SER A O 1
ATOM 618 N N . ARG A 1 80 ? -8.686 -17.127 12.038 1.00 86.31 80 ARG A N 1
ATOM 619 C CA . ARG A 1 80 ? -9.648 -17.471 10.979 1.00 86.31 80 ARG A CA 1
ATOM 620 C C . ARG A 1 80 ? -9.372 -16.775 9.648 1.00 86.31 80 ARG A C 1
ATOM 622 O O . ARG A 1 80 ? -9.538 -17.397 8.602 1.00 86.31 80 ARG A O 1
ATOM 629 N N . LEU A 1 81 ? -8.936 -15.512 9.662 1.00 80.00 81 LEU A N 1
ATOM 630 C CA . LEU A 1 81 ? -9.000 -14.622 8.489 1.00 80.00 81 LEU A CA 1
ATOM 631 C C . LEU A 1 81 ? -7.645 -14.203 7.889 1.00 80.00 81 LEU A C 1
ATOM 633 O O . LEU A 1 81 ? -7.602 -13.403 6.955 1.00 80.00 81 LEU A O 1
ATOM 637 N N . LYS A 1 82 ? -6.527 -14.794 8.328 1.00 78.81 82 LYS A N 1
ATOM 638 C CA . LYS A 1 82 ? -5.174 -14.505 7.801 1.00 78.81 82 LYS A CA 1
ATOM 639 C C . LYS A 1 82 ? -4.918 -12.984 7.695 1.00 78.81 82 LYS A C 1
ATOM 641 O O . LYS A 1 82 ? -5.181 -12.256 8.640 1.00 78.81 82 LYS A O 1
ATOM 646 N N . LYS A 1 83 ? -4.323 -12.498 6.597 1.00 72.50 83 LYS A N 1
ATOM 647 C CA . LYS A 1 83 ? -3.911 -11.092 6.408 1.00 72.50 83 LYS A CA 1
ATOM 648 C C . LYS A 1 83 ? -4.937 -10.268 5.611 1.00 72.50 83 LYS A C 1
ATOM 650 O O . LYS A 1 83 ? -4.575 -9.222 5.082 1.00 72.50 83 LYS A O 1
ATOM 655 N N . ASP A 1 84 ? -6.193 -10.705 5.544 1.00 86.38 84 ASP A N 1
ATOM 656 C CA . ASP A 1 84 ? -7.237 -10.090 4.706 1.00 86.38 84 ASP A CA 1
ATOM 657 C C . ASP A 1 84 ? -7.936 -8.899 5.409 1.00 86.38 84 ASP A C 1
ATOM 659 O O . ASP A 1 84 ? -9.088 -8.583 5.101 1.00 86.38 84 ASP A O 1
ATOM 663 N N . PHE A 1 85 ? -7.267 -8.216 6.350 1.00 91.94 85 PHE A N 1
ATOM 664 C CA . PHE A 1 85 ? -7.847 -7.097 7.101 1.00 91.94 85 PHE A CA 1
ATOM 665 C C . PHE A 1 85 ? -6.936 -5.866 7.240 1.00 91.94 85 PHE A C 1
ATOM 667 O O . PHE A 1 85 ? -5.705 -5.967 7.239 1.00 91.94 85 PHE A O 1
ATOM 674 N N . ILE A 1 86 ? -7.565 -4.701 7.415 1.00 93.00 86 ILE A N 1
ATOM 675 C CA . ILE A 1 86 ? -6.937 -3.432 7.808 1.00 93.00 86 ILE A CA 1
ATOM 676 C C . ILE A 1 86 ? -7.568 -2.954 9.108 1.00 93.00 86 ILE A C 1
ATOM 678 O O . ILE A 1 86 ? -8.781 -3.023 9.263 1.00 93.00 86 ILE A O 1
ATOM 682 N N . THR A 1 87 ? -6.743 -2.427 10.006 1.00 91.88 87 THR A N 1
ATOM 683 C CA . THR A 1 87 ? -7.194 -1.730 11.213 1.00 91.88 87 THR A CA 1
ATOM 684 C C . THR A 1 87 ? -6.970 -0.233 11.039 1.00 91.88 87 THR A C 1
ATOM 686 O O . THR A 1 87 ? -5.893 0.170 10.593 1.00 91.88 87 THR A O 1
ATOM 689 N N . VAL A 1 88 ? -7.980 0.560 11.385 1.00 91.69 88 VAL A N 1
ATOM 690 C CA . VAL A 1 88 ? -7.973 2.024 11.413 1.00 91.69 88 VAL A CA 1
ATOM 691 C C . VAL A 1 88 ? -8.276 2.451 12.846 1.00 91.69 88 VAL A C 1
ATOM 693 O O . VAL A 1 88 ? -9.329 2.105 13.375 1.00 91.69 88 VAL A O 1
ATOM 696 N N . SER A 1 89 ? -7.354 3.173 13.481 1.00 87.94 89 SER A N 1
ATOM 697 C CA . SER A 1 89 ? -7.520 3.672 14.850 1.00 87.94 89 SER A CA 1
ATOM 698 C C . SER A 1 89 ? -7.856 5.157 14.840 1.00 87.94 89 SER A C 1
ATOM 700 O O . SER A 1 89 ? -7.182 5.949 14.181 1.00 87.94 89 SER A O 1
ATOM 702 N N . LEU A 1 90 ? -8.894 5.536 15.581 1.00 80.88 90 LEU A N 1
ATOM 703 C CA . LEU A 1 90 ? -9.381 6.916 15.651 1.00 80.88 90 LEU A CA 1
ATOM 704 C C . LEU A 1 90 ? -8.928 7.635 16.936 1.00 80.88 90 LEU A C 1
ATOM 706 O O . LEU A 1 90 ? -9.119 8.841 17.071 1.00 80.88 90 LEU A O 1
ATOM 710 N N . ALA A 1 91 ? -8.272 6.925 17.863 1.00 65.75 91 ALA A N 1
ATOM 711 C CA . ALA A 1 91 ? -7.899 7.440 19.183 1.00 65.75 91 ALA A CA 1
ATOM 712 C C . ALA A 1 91 ? -6.792 8.508 19.194 1.00 65.75 91 ALA A C 1
ATOM 714 O O . ALA A 1 91 ? -6.687 9.238 20.178 1.00 65.75 91 ALA A O 1
ATOM 715 N N . ASP A 1 92 ? -5.980 8.621 18.140 1.00 56.72 92 ASP A N 1
ATOM 716 C CA . ASP A 1 92 ? -4.840 9.557 18.104 1.00 56.72 92 ASP A CA 1
ATOM 717 C C . ASP A 1 92 ? -5.259 11.042 18.017 1.00 56.72 92 ASP A C 1
ATOM 719 O O . ASP A 1 92 ? -4.431 11.934 18.200 1.00 56.72 92 ASP A O 1
ATOM 723 N N . PHE A 1 93 ? -6.540 11.338 17.761 1.00 55.09 93 PHE A N 1
ATOM 724 C CA . PHE A 1 93 ? -6.948 12.648 17.233 1.00 55.09 93 PHE A CA 1
ATOM 725 C C . PHE A 1 93 ? -7.737 13.537 18.204 1.00 55.09 93 PHE A C 1
ATOM 727 O O . PHE A 1 93 ? -7.843 14.739 17.979 1.00 55.09 93 PHE A O 1
ATOM 734 N N . SER A 1 94 ? -8.175 13.031 19.361 1.00 50.88 94 SER A N 1
ATOM 735 C CA . SER A 1 94 ? -8.923 13.840 20.344 1.00 50.88 94 SER A CA 1
ATOM 736 C C . SER A 1 94 ? -8.063 14.844 21.145 1.00 50.88 94 SER A C 1
ATOM 738 O O . SER A 1 94 ? -8.539 15.438 22.112 1.00 50.88 94 SER A O 1
ATOM 740 N N . LEU A 1 95 ? -6.784 15.033 20.794 1.00 46.94 95 LEU A N 1
ATOM 741 C CA . LEU A 1 95 ? -5.823 15.876 21.526 1.00 46.94 95 LEU A CA 1
ATOM 742 C C . LEU A 1 95 ? -5.912 17.379 21.198 1.00 46.94 95 LEU A C 1
ATOM 744 O O . LEU A 1 95 ? -5.359 18.192 21.942 1.00 46.94 95 LEU A O 1
ATOM 748 N N . SER A 1 96 ? -6.625 17.793 20.144 1.00 44.03 96 SER A N 1
ATOM 749 C CA . SER A 1 96 ? -6.764 19.219 19.814 1.00 44.03 96 SER A CA 1
ATOM 750 C C . SER A 1 96 ? -7.878 19.869 20.639 1.00 44.03 96 SER A C 1
ATOM 752 O O . SER A 1 96 ? -9.013 20.029 20.211 1.00 44.03 96 SER A O 1
ATOM 754 N N . GLY A 1 97 ? -7.589 20.226 21.888 1.00 47.16 97 GLY A N 1
ATOM 755 C CA . GLY A 1 97 ? -8.501 20.886 22.828 1.00 47.16 97 GLY A CA 1
ATOM 756 C C . GLY A 1 97 ? -8.827 22.361 22.528 1.00 47.16 97 GLY A C 1
ATOM 757 O O . GLY A 1 97 ? -8.646 23.182 23.422 1.00 47.16 97 GLY A O 1
ATOM 758 N N . LYS A 1 98 ? -9.306 22.740 21.329 1.00 42.97 98 LYS A N 1
ATOM 759 C CA . LYS A 1 98 ? -9.769 24.124 21.065 1.00 42.97 98 LYS A CA 1
ATOM 760 C C . LYS A 1 98 ? -11.175 24.220 20.479 1.00 42.97 98 LYS A C 1
ATOM 762 O O . LYS A 1 98 ? -11.456 23.727 19.402 1.00 42.97 98 LYS A O 1
ATOM 767 N N . SER A 1 99 ? -12.038 24.846 21.261 1.00 42.78 99 SER A N 1
ATOM 768 C CA . SER A 1 99 ? -13.463 25.119 21.099 1.00 42.78 99 SER A CA 1
ATOM 769 C C . SER A 1 99 ? -13.800 26.038 19.915 1.00 42.78 99 SER A C 1
ATOM 771 O O . SER A 1 99 ? -14.024 27.218 20.139 1.00 42.78 99 SER A O 1
ATOM 773 N N . ASP A 1 100 ? -13.824 25.496 18.695 1.00 47.16 100 ASP A N 1
ATOM 774 C CA . ASP A 1 100 ? -14.589 25.997 17.530 1.00 47.16 100 ASP A CA 1
ATOM 775 C C . ASP A 1 100 ? -14.635 24.868 16.474 1.00 47.16 100 ASP A C 1
ATOM 777 O O . ASP A 1 100 ? -13.758 24.760 15.621 1.00 47.16 100 ASP A O 1
ATOM 781 N N . LYS A 1 101 ? -15.536 23.886 16.646 1.00 49.09 101 LYS A N 1
ATOM 782 C CA . LYS A 1 101 ? -15.069 22.484 16.618 1.00 49.09 101 LYS A CA 1
ATOM 783 C C . LYS A 1 101 ? -15.903 21.420 15.891 1.00 49.09 101 LYS A C 1
ATOM 785 O O . LYS A 1 101 ? -15.733 20.252 16.200 1.00 49.09 101 LYS A O 1
ATOM 790 N N . ASN A 1 102 ? -16.780 21.774 14.948 1.00 53.94 102 ASN A N 1
ATOM 791 C CA . ASN A 1 102 ? -17.660 20.763 14.324 1.00 53.94 102 ASN A CA 1
ATOM 792 C C . ASN A 1 102 ? -17.319 2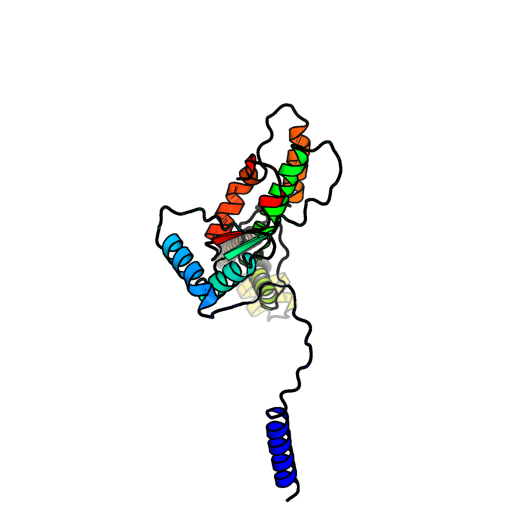0.405 12.863 1.00 53.94 102 ASN A C 1
ATOM 794 O O . ASN A 1 102 ? -17.617 19.294 12.447 1.00 53.94 102 ASN A O 1
ATOM 798 N N . LEU A 1 103 ? -16.678 21.287 12.079 1.00 49.03 103 LEU A N 1
ATOM 799 C CA . LEU A 1 103 ? -16.358 21.000 10.662 1.00 49.03 103 LEU A CA 1
ATOM 800 C C . LEU A 1 103 ? -14.885 20.644 10.410 1.00 49.03 103 LEU A C 1
ATOM 802 O O . LEU A 1 103 ? -14.594 19.734 9.637 1.00 49.03 103 LEU A O 1
ATOM 806 N N . LEU A 1 104 ? -13.954 21.339 11.076 1.00 52.62 104 LEU A N 1
ATOM 807 C CA . LEU A 1 104 ? -12.516 21.051 10.969 1.00 52.62 104 LEU A CA 1
ATOM 808 C C . LEU A 1 104 ? -12.174 19.666 11.541 1.00 52.62 104 LEU A C 1
ATOM 810 O O . LEU A 1 104 ? -11.318 18.980 10.996 1.00 52.62 104 LEU A O 1
ATOM 814 N N . ASP A 1 105 ? -12.911 19.228 12.563 1.00 66.06 105 ASP A N 1
ATOM 815 C CA . ASP A 1 105 ? -12.707 17.937 13.229 1.00 66.06 105 ASP A CA 1
ATOM 816 C C . ASP A 1 105 ? -13.075 16.757 12.308 1.00 66.06 105 ASP A C 1
ATOM 818 O O . ASP A 1 105 ? -12.296 15.824 12.128 1.00 66.06 105 ASP A O 1
ATOM 822 N N . ASN A 1 106 ? -14.210 16.843 11.601 1.00 73.12 106 ASN A N 1
ATOM 823 C CA . ASN A 1 106 ? -14.633 15.798 10.662 1.00 73.12 106 ASN A CA 1
ATOM 824 C C . ASN A 1 106 ? -13.651 15.651 9.487 1.00 73.12 106 ASN A C 1
ATOM 826 O O . ASN A 1 106 ? -13.287 14.535 9.128 1.00 73.12 106 ASN A O 1
ATOM 830 N N . SER A 1 107 ? -13.165 16.760 8.918 1.00 76.94 107 SER A N 1
ATOM 831 C CA . SER A 1 107 ? -12.173 16.721 7.831 1.00 76.94 107 SER A CA 1
ATOM 832 C C . SER A 1 107 ? -10.841 16.099 8.279 1.00 76.94 107 SER A C 1
ATOM 834 O O . SER A 1 107 ? -10.220 15.335 7.536 1.00 76.94 107 SER A O 1
ATOM 836 N N . GLU A 1 108 ? -10.410 16.370 9.516 1.00 78.38 108 GLU A N 1
ATOM 837 C CA . GLU A 1 108 ? -9.217 15.757 10.111 1.00 78.38 108 GLU A CA 1
ATOM 838 C C . GLU A 1 108 ? -9.392 14.246 10.327 1.00 78.38 108 GLU A C 1
ATOM 840 O O . GLU A 1 108 ? -8.493 13.467 9.987 1.00 78.38 108 GLU A O 1
ATOM 845 N N . ILE A 1 109 ? -10.563 13.817 10.809 1.00 80.88 109 ILE A N 1
ATOM 846 C CA . ILE A 1 109 ? -10.915 12.399 10.965 1.00 80.88 109 ILE A CA 1
ATOM 847 C C . ILE A 1 109 ? -10.921 11.696 9.602 1.00 80.88 109 ILE A C 1
ATOM 849 O O . ILE A 1 109 ? -10.263 10.666 9.437 1.00 80.88 109 ILE A O 1
ATOM 853 N N . GLU A 1 110 ? -11.599 12.262 8.599 1.00 84.25 110 GLU A N 1
ATOM 854 C CA . GLU A 1 110 ? -11.637 11.716 7.238 1.00 84.25 110 GLU A CA 1
ATOM 855 C C . GLU A 1 110 ? -10.231 11.596 6.642 1.00 84.25 110 GLU A C 1
ATOM 857 O O . GLU A 1 110 ? -9.868 10.555 6.089 1.00 84.25 110 GLU A O 1
ATOM 862 N N . MET A 1 111 ? -9.408 12.637 6.794 1.00 85.31 111 MET A N 1
ATOM 863 C CA . MET A 1 111 ? -8.016 12.624 6.357 1.00 85.31 111 MET A CA 1
ATOM 864 C C . MET A 1 111 ? -7.222 11.515 7.049 1.00 85.31 111 MET A C 1
ATOM 866 O O . MET A 1 111 ? -6.460 10.810 6.388 1.00 85.31 111 MET A O 1
ATOM 870 N N . SER A 1 112 ? -7.389 11.335 8.357 1.00 85.56 112 SER A N 1
ATOM 871 C CA . SER A 1 112 ? -6.709 10.278 9.106 1.00 85.56 112 SER A CA 1
ATOM 872 C C . SER A 1 112 ? -7.115 8.883 8.627 1.00 85.56 112 SER A C 1
ATOM 874 O O . SER A 1 112 ? -6.250 8.044 8.360 1.00 85.56 112 SER A O 1
ATOM 876 N N . ILE A 1 113 ? -8.417 8.648 8.433 1.00 89.00 113 ILE A N 1
ATOM 877 C CA . ILE A 1 113 ? -8.942 7.388 7.891 1.00 89.00 113 ILE A CA 1
ATOM 878 C C . ILE A 1 113 ? -8.337 7.123 6.510 1.00 89.00 113 ILE A C 1
ATOM 880 O O . ILE A 1 113 ? -7.774 6.050 6.265 1.00 89.00 113 ILE A O 1
ATOM 884 N N . LEU A 1 114 ? -8.389 8.118 5.618 1.00 90.81 114 LEU A N 1
ATOM 885 C CA . LEU A 1 114 ? -7.804 8.034 4.282 1.00 90.81 114 LEU A CA 1
ATOM 886 C C . LEU A 1 114 ? -6.305 7.745 4.349 1.00 90.81 114 LEU A C 1
ATOM 888 O O . LEU A 1 114 ? -5.810 6.928 3.576 1.00 90.81 114 LEU A O 1
ATOM 892 N N . GLN A 1 115 ? -5.573 8.365 5.275 1.00 89.88 115 GLN A N 1
ATOM 893 C CA . GLN A 1 115 ? -4.146 8.118 5.428 1.00 89.88 115 GLN A CA 1
ATOM 894 C C . GLN A 1 115 ? -3.863 6.675 5.859 1.00 89.88 115 GLN A C 1
ATOM 896 O O . GLN A 1 115 ? -3.053 5.995 5.226 1.00 89.88 115 GLN A O 1
ATOM 901 N N . GLN A 1 116 ? -4.547 6.186 6.893 1.00 91.06 116 GLN A N 1
ATOM 902 C CA . GLN A 1 116 ? -4.333 4.844 7.439 1.00 91.06 116 GLN A CA 1
ATOM 903 C C . GLN A 1 116 ? -4.703 3.734 6.444 1.00 91.06 116 GLN A C 1
ATOM 905 O O . GLN A 1 116 ? -3.999 2.723 6.367 1.00 91.06 116 GLN A O 1
ATOM 910 N N . ILE A 1 117 ? -5.760 3.931 5.647 1.00 92.62 117 ILE A N 1
ATOM 911 C CA . ILE A 1 117 ? -6.165 2.991 4.593 1.00 92.62 117 ILE A CA 1
ATOM 912 C C . ILE A 1 117 ? -5.240 3.125 3.384 1.00 92.62 117 ILE A C 1
ATOM 914 O O . ILE A 1 117 ? -4.555 2.174 3.003 1.00 92.62 117 ILE A O 1
ATOM 918 N N . LEU A 1 118 ? -5.190 4.310 2.770 1.00 91.81 118 LEU A N 1
ATOM 919 C CA . LEU A 1 118 ? -4.567 4.469 1.464 1.00 91.81 118 LEU A CA 1
ATOM 920 C C . LEU A 1 118 ? -3.055 4.310 1.547 1.00 91.81 118 LEU A C 1
ATOM 922 O O . LEU A 1 118 ? -2.504 3.742 0.616 1.00 91.81 118 LEU A O 1
ATOM 926 N N . TYR A 1 119 ? -2.371 4.677 2.635 1.00 90.44 119 TYR A N 1
ATOM 927 C CA . TYR A 1 119 ? -0.922 4.452 2.771 1.00 90.44 119 TYR A CA 1
ATOM 928 C C . TYR A 1 119 ? -0.535 3.059 3.291 1.00 90.44 119 TYR A C 1
ATOM 930 O O . TYR A 1 119 ? 0.656 2.785 3.443 1.00 90.44 119 TYR A O 1
ATOM 938 N N . LYS A 1 120 ? -1.494 2.146 3.511 1.00 90.94 120 LYS A N 1
ATOM 939 C CA . LYS A 1 120 ? -1.202 0.784 3.989 1.00 90.94 120 LYS A CA 1
ATOM 940 C C . LYS A 1 120 ? -0.322 -0.015 3.027 1.00 90.94 120 LYS A C 1
ATOM 942 O O . LYS A 1 120 ? 0.500 -0.820 3.462 1.00 90.94 120 LYS A O 1
ATOM 947 N N . GLU A 1 121 ? -0.507 0.199 1.726 1.00 90.50 121 GLU A N 1
ATOM 948 C CA . GLU A 1 121 ? 0.190 -0.533 0.668 1.00 90.50 121 GLU A CA 1
ATOM 949 C C . GLU A 1 121 ? 1.232 0.319 -0.061 1.00 90.50 121 GLU A C 1
ATOM 951 O O . GLU A 1 121 ? 1.119 1.538 -0.212 1.00 90.50 121 GLU A O 1
ATOM 956 N N . ASN A 1 122 ? 2.266 -0.351 -0.566 1.00 88.19 122 ASN A N 1
ATOM 957 C CA . ASN A 1 122 ? 3.338 0.307 -1.304 1.00 88.19 122 ASN A CA 1
ATOM 958 C C . ASN A 1 122 ? 2.930 0.616 -2.749 1.00 88.19 122 ASN A C 1
ATOM 960 O O . ASN A 1 122 ? 2.066 -0.036 -3.333 1.00 88.19 122 ASN A O 1
ATOM 964 N N . LYS A 1 123 ? 3.660 1.550 -3.365 1.00 85.50 123 LYS A N 1
ATOM 965 C CA . LYS A 1 123 ? 3.489 1.955 -4.769 1.00 85.50 123 LYS A CA 1
ATOM 966 C C . LYS A 1 123 ? 3.496 0.792 -5.766 1.00 85.50 123 LYS A C 1
ATOM 968 O O . LYS A 1 123 ? 2.807 0.852 -6.772 1.00 85.50 123 LYS A O 1
ATOM 973 N N . ASP A 1 124 ? 4.253 -0.267 -5.485 1.00 84.06 124 ASP A N 1
ATOM 974 C CA . ASP A 1 124 ? 4.382 -1.415 -6.390 1.00 84.06 124 ASP A CA 1
ATOM 975 C C . ASP A 1 124 ? 3.076 -2.213 -6.547 1.00 84.06 124 ASP A C 1
ATOM 977 O O . ASP A 1 124 ? 2.871 -2.839 -7.581 1.00 84.06 124 ASP A O 1
ATOM 981 N N . LYS A 1 125 ? 2.199 -2.194 -5.534 1.00 86.88 125 LYS A N 1
ATOM 982 C CA . LYS A 1 125 ? 0.880 -2.846 -5.586 1.00 86.88 125 LYS A CA 1
ATOM 983 C C . LYS A 1 125 ? -0.214 -1.945 -6.153 1.00 86.88 125 LYS A C 1
ATOM 985 O O . LYS A 1 125 ? -1.264 -2.444 -6.530 1.00 86.88 125 LYS A O 1
ATOM 990 N N . LEU A 1 126 ? 0.020 -0.635 -6.176 1.00 88.56 126 LEU A N 1
ATOM 991 C CA . LEU A 1 126 ? -0.961 0.378 -6.562 1.00 88.56 126 LEU A CA 1
ATOM 992 C C . LEU A 1 126 ? -0.338 1.328 -7.597 1.00 88.56 126 LEU A C 1
ATOM 994 O O . LEU A 1 126 ? -0.129 2.506 -7.295 1.00 88.56 126 LEU A O 1
ATOM 998 N N . PRO A 1 127 ? 0.031 0.812 -8.788 1.00 83.12 127 PRO A N 1
ATOM 999 C CA . PRO A 1 127 ? 0.767 1.574 -9.794 1.00 83.12 127 PRO A CA 1
ATOM 1000 C C . PRO A 1 127 ? -0.029 2.748 -10.377 1.00 83.12 127 PRO A C 1
ATOM 1002 O O . PRO A 1 127 ? 0.578 3.774 -10.681 1.00 83.12 127 PRO A O 1
ATOM 1005 N N . ASP A 1 128 ? -1.354 2.613 -10.476 1.00 83.75 128 ASP A N 1
ATOM 1006 C CA . ASP A 1 128 ? -2.245 3.596 -11.110 1.00 83.75 128 ASP A CA 1
ATOM 1007 C C . ASP A 1 128 ? -2.865 4.575 -10.098 1.00 83.75 128 ASP A C 1
ATOM 1009 O O . ASP A 1 128 ? -3.631 5.463 -10.470 1.00 83.75 128 ASP A O 1
ATOM 1013 N N . SER A 1 129 ? -2.523 4.434 -8.810 1.00 86.56 129 SER A N 1
ATOM 1014 C CA . SER A 1 129 ? -2.964 5.364 -7.768 1.00 86.56 129 SER A CA 1
ATOM 1015 C C . SER A 1 129 ? -2.364 6.745 -8.020 1.00 86.56 129 SER A C 1
ATOM 1017 O O . SER A 1 129 ? -1.156 6.901 -8.239 1.00 86.56 129 SER A O 1
ATOM 1019 N N . ARG A 1 130 ? -3.204 7.778 -7.939 1.00 85.06 130 ARG A N 1
ATOM 1020 C CA . ARG A 1 130 ? -2.776 9.177 -8.060 1.00 85.06 130 ARG A CA 1
ATOM 1021 C C . ARG A 1 130 ? -2.068 9.654 -6.798 1.00 85.06 130 ARG A C 1
ATOM 1023 O O . ARG A 1 130 ? -1.376 10.672 -6.846 1.00 85.06 130 ARG A O 1
ATOM 1030 N N . ILE A 1 131 ? -2.213 8.933 -5.687 1.00 85.12 131 ILE A N 1
ATOM 1031 C CA . ILE A 1 131 ? -1.607 9.279 -4.404 1.00 85.12 131 ILE A CA 1
ATOM 1032 C C . ILE A 1 131 ? -0.111 8.991 -4.433 1.00 85.12 131 ILE A C 1
ATOM 1034 O O . ILE A 1 131 ? 0.336 7.872 -4.696 1.00 85.12 131 ILE A O 1
ATOM 1038 N N . ASP A 1 132 ? 0.680 10.015 -4.115 1.00 79.81 132 ASP A N 1
ATOM 1039 C CA . ASP A 1 132 ? 2.128 9.861 -4.031 1.00 79.81 132 ASP A CA 1
ATOM 1040 C C . ASP A 1 132 ? 2.538 9.037 -2.799 1.00 79.81 132 ASP A C 1
ATOM 1042 O O . ASP A 1 132 ? 2.109 9.305 -1.675 1.00 79.81 132 ASP A O 1
ATOM 1046 N N . ARG A 1 133 ? 3.386 8.029 -3.030 1.00 83.81 133 ARG A N 1
ATOM 1047 C CA . ARG A 1 133 ? 3.795 6.999 -2.063 1.00 83.81 133 ARG A CA 1
ATOM 1048 C C . ARG A 1 133 ? 5.300 6.793 -2.111 1.00 83.81 133 ARG A C 1
ATOM 1050 O O . ARG A 1 133 ? 5.923 6.891 -3.174 1.00 83.81 133 ARG A O 1
ATOM 1057 N N . ILE A 1 134 ? 5.865 6.400 -0.972 1.00 78.12 134 ILE A N 1
ATOM 1058 C CA . ILE A 1 134 ? 7.267 5.990 -0.890 1.00 78.12 134 ILE A CA 1
ATOM 1059 C C . ILE A 1 134 ? 7.476 4.757 -1.780 1.00 78.12 134 ILE A C 1
ATOM 1061 O O . ILE A 1 134 ? 6.716 3.789 -1.742 1.00 78.12 134 ILE A O 1
ATOM 1065 N N . GLN A 1 135 ? 8.509 4.810 -2.618 1.00 76.75 135 GLN A N 1
ATOM 1066 C CA . GLN A 1 135 ? 8.870 3.719 -3.516 1.00 76.75 135 GLN A CA 1
ATOM 1067 C C . GLN A 1 135 ? 9.880 2.792 -2.843 1.00 76.75 135 GLN A C 1
ATOM 1069 O O . GLN A 1 135 ? 10.902 3.248 -2.326 1.00 76.75 135 GLN A O 1
ATOM 1074 N N . ASN A 1 136 ? 9.634 1.484 -2.905 1.00 75.31 136 ASN A N 1
ATOM 1075 C CA . ASN A 1 136 ? 10.562 0.502 -2.367 1.00 75.31 136 ASN A CA 1
ATOM 1076 C C . ASN A 1 136 ? 11.743 0.298 -3.332 1.00 75.31 136 ASN A C 1
ATOM 1078 O O . ASN A 1 136 ? 11.650 -0.397 -4.347 1.00 75.31 136 ASN A O 1
ATOM 1082 N N . ARG A 1 137 ? 12.882 0.924 -3.029 1.00 78.69 137 ARG A N 1
ATOM 1083 C CA . ARG A 1 137 ? 14.100 0.840 -3.849 1.00 78.69 137 ARG A CA 1
ATOM 1084 C C . ARG A 1 137 ? 14.875 -0.447 -3.555 1.00 78.69 137 ARG A C 1
ATOM 1086 O O . ARG A 1 137 ? 15.922 -0.428 -2.919 1.00 78.69 137 ARG A O 1
ATOM 1093 N N . ASN A 1 138 ? 14.363 -1.576 -4.038 1.00 82.31 138 ASN A N 1
ATOM 1094 C CA . ASN A 1 138 ? 15.040 -2.872 -3.931 1.00 82.31 138 ASN A CA 1
ATOM 1095 C C . ASN A 1 138 ? 15.971 -3.132 -5.139 1.00 82.31 138 ASN A C 1
ATOM 1097 O O . ASN A 1 138 ? 15.797 -2.553 -6.210 1.00 82.31 138 ASN A O 1
ATOM 1101 N N . LYS A 1 139 ? 16.921 -4.070 -5.021 1.00 85.88 139 LYS A N 1
ATOM 1102 C CA . LYS A 1 139 ? 17.813 -4.518 -6.109 1.00 85.88 139 LYS A CA 1
ATOM 1103 C C . LYS A 1 139 ? 17.042 -4.892 -7.381 1.00 85.88 139 LYS A C 1
ATOM 1105 O O . LYS A 1 139 ? 17.465 -4.528 -8.470 1.00 85.88 139 LYS A O 1
ATOM 1110 N N . LYS A 1 140 ? 15.878 -5.543 -7.240 1.00 84.69 140 LYS A N 1
ATOM 1111 C CA . LYS A 1 140 ? 14.971 -5.873 -8.359 1.00 84.69 140 LYS A CA 1
ATOM 1112 C C . LYS A 1 140 ? 14.455 -4.632 -9.098 1.00 84.69 140 LYS A C 1
ATOM 1114 O O . LYS A 1 140 ? 14.293 -4.656 -10.314 1.00 84.69 140 LYS A O 1
ATOM 1119 N N . HIS A 1 141 ? 14.195 -3.548 -8.369 1.00 84.12 141 HIS A N 1
ATOM 1120 C CA . HIS A 1 141 ? 13.765 -2.284 -8.956 1.00 84.12 141 HIS A CA 1
ATOM 1121 C C . HIS A 1 141 ? 14.906 -1.654 -9.764 1.00 84.12 141 HIS A C 1
ATOM 1123 O O . HIS A 1 141 ? 14.706 -1.265 -10.910 1.00 84.12 141 HIS A O 1
ATOM 1129 N N . VAL A 1 142 ? 16.121 -1.645 -9.205 1.00 87.69 142 VAL A N 1
ATOM 1130 C CA . VAL A 1 142 ? 17.320 -1.127 -9.883 1.00 87.69 142 VAL A CA 1
ATOM 1131 C C . VAL A 1 142 ? 17.632 -1.918 -11.157 1.00 87.69 142 VAL A C 1
ATOM 1133 O O . VAL A 1 142 ? 17.855 -1.316 -12.205 1.00 87.69 142 VAL A O 1
ATOM 1136 N N . THR A 1 143 ? 17.587 -3.253 -11.113 1.00 88.38 143 THR A N 1
ATOM 1137 C CA . THR A 1 143 ? 17.807 -4.077 -12.313 1.00 88.38 143 THR A CA 1
ATOM 1138 C C . THR A 1 143 ? 16.702 -3.880 -13.350 1.00 88.38 143 THR A C 1
ATOM 1140 O O . THR A 1 143 ? 16.999 -3.747 -14.534 1.00 88.38 143 THR A O 1
ATOM 1143 N N . SER A 1 144 ? 15.434 -3.776 -12.932 1.00 87.00 144 SER A N 1
ATOM 1144 C CA . SER A 1 144 ? 14.328 -3.436 -13.838 1.00 87.00 144 SER A CA 1
ATOM 1145 C C . SER A 1 144 ? 14.547 -2.081 -14.515 1.00 87.00 144 SER A C 1
ATOM 1147 O O . SER A 1 144 ? 14.306 -1.959 -15.716 1.00 87.00 144 SER A O 1
ATOM 1149 N N . LEU A 1 145 ? 14.976 -1.056 -13.773 1.00 86.75 145 LEU A N 1
ATOM 1150 C CA . LEU A 1 145 ? 15.278 0.260 -14.342 1.00 86.75 145 LEU A CA 1
ATOM 1151 C C . LEU A 1 145 ? 16.416 0.175 -15.361 1.00 86.75 145 LEU A C 1
ATOM 1153 O O . LEU A 1 145 ? 16.278 0.720 -16.452 1.00 86.75 145 LEU A O 1
ATOM 1157 N N . PHE A 1 146 ? 17.4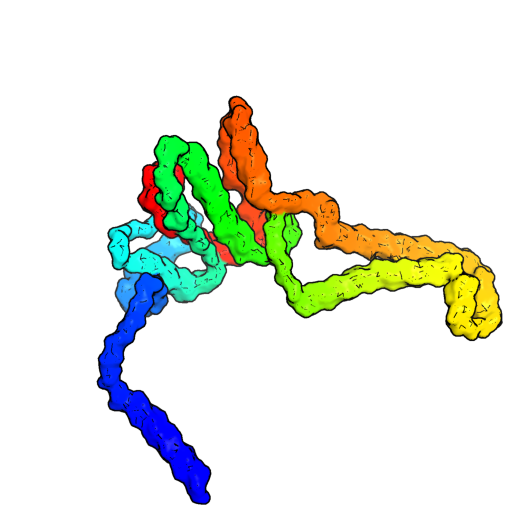82 -0.567 -15.054 1.00 91.19 146 PHE A N 1
ATOM 1158 C CA . PHE A 1 146 ? 18.593 -0.784 -15.980 1.00 91.19 146 PHE A CA 1
ATOM 1159 C C . PHE A 1 146 ? 18.124 -1.384 -17.313 1.00 91.19 146 PHE A C 1
ATOM 1161 O O . PHE A 1 146 ? 18.391 -0.809 -18.366 1.00 91.19 146 PHE A O 1
ATOM 1168 N N . PHE A 1 147 ? 17.357 -2.480 -17.284 1.00 91.19 147 PHE A N 1
ATOM 1169 C CA . PHE A 1 147 ? 16.822 -3.085 -18.511 1.00 91.19 147 PHE A CA 1
ATOM 1170 C C . PHE A 1 147 ? 15.838 -2.167 -19.244 1.00 91.19 147 PHE A C 1
ATOM 1172 O O . PHE A 1 147 ? 15.797 -2.163 -20.472 1.00 91.19 147 PHE A O 1
ATOM 1179 N N . THR A 1 148 ? 15.074 -1.356 -18.507 1.00 88.75 148 THR A N 1
ATOM 1180 C CA . THR A 1 148 ? 14.150 -0.373 -19.092 1.00 88.75 148 THR A CA 1
ATOM 1181 C C . THR A 1 148 ? 14.916 0.703 -19.873 1.00 88.75 148 THR A C 1
ATOM 1183 O O . THR A 1 148 ? 14.550 1.007 -21.005 1.00 88.75 148 THR A O 1
ATOM 1186 N N . VAL A 1 149 ? 16.009 1.233 -19.312 1.00 90.88 149 VAL A N 1
ATOM 1187 C CA . VAL A 1 149 ? 16.882 2.210 -19.987 1.00 90.88 149 VAL A CA 1
ATOM 1188 C C . VAL A 1 149 ? 17.604 1.569 -21.170 1.00 90.88 149 VAL A C 1
ATOM 1190 O O . VAL A 1 149 ? 17.614 2.133 -22.263 1.00 90.88 149 VAL A O 1
ATOM 1193 N N . LEU A 1 150 ? 18.154 0.366 -20.988 1.00 93.12 150 LEU A N 1
ATOM 1194 C CA . LEU A 1 150 ? 18.852 -0.366 -22.045 1.00 93.12 150 LEU A CA 1
ATOM 1195 C C . LEU A 1 150 ? 17.950 -0.608 -23.262 1.00 93.12 150 LEU A C 1
ATOM 1197 O O . LEU A 1 150 ? 18.395 -0.448 -24.395 1.00 93.12 150 LEU A O 1
ATOM 1201 N N . SER A 1 151 ? 16.672 -0.918 -23.030 1.00 90.62 151 SER A N 1
ATOM 1202 C CA . SER A 1 151 ? 15.675 -1.132 -24.082 1.00 90.62 151 SER A CA 1
ATOM 1203 C C . SER A 1 151 ? 15.401 0.105 -24.947 1.00 90.62 151 SER A C 1
ATOM 1205 O O . SER A 1 151 ? 14.924 -0.049 -26.067 1.00 90.62 151 SER A O 1
ATOM 1207 N N . VAL A 1 152 ? 15.680 1.312 -24.445 1.00 92.50 152 VAL A N 1
ATOM 1208 C CA . VAL A 1 152 ? 15.554 2.577 -25.193 1.00 92.50 152 VAL A CA 1
ATOM 1209 C C . VAL A 1 152 ? 16.882 2.953 -25.846 1.00 92.50 152 VAL A C 1
ATOM 1211 O O . VAL A 1 152 ? 16.920 3.355 -27.006 1.00 92.50 152 VAL A O 1
ATOM 1214 N N . VAL A 1 153 ? 17.987 2.800 -25.114 1.00 93.62 153 VAL A N 1
ATOM 1215 C CA . VAL A 1 153 ? 19.320 3.212 -25.569 1.00 93.62 153 VAL A CA 1
ATOM 1216 C C . VAL A 1 153 ? 19.843 2.308 -26.689 1.00 93.62 153 VAL A C 1
ATOM 1218 O O . VAL A 1 153 ? 20.390 2.813 -27.665 1.00 93.62 153 VAL A O 1
ATOM 1221 N N . ALA A 1 154 ? 19.648 0.989 -26.601 1.00 93.25 154 ALA A N 1
ATOM 1222 C CA . ALA A 1 154 ? 20.140 0.038 -27.599 1.00 93.25 154 ALA A CA 1
ATOM 1223 C C . ALA A 1 154 ? 19.624 0.303 -29.033 1.00 93.25 154 ALA A C 1
ATOM 1225 O O . ALA A 1 154 ? 20.458 0.419 -29.936 1.00 93.25 154 ALA A O 1
ATOM 1226 N N . PRO A 1 155 ? 18.304 0.449 -29.286 1.00 91.81 155 PRO A N 1
ATOM 1227 C CA . PRO A 1 155 ? 17.816 0.736 -30.634 1.00 91.81 155 PRO A CA 1
ATOM 1228 C C . PRO A 1 155 ? 18.206 2.141 -31.112 1.00 91.81 155 PRO A C 1
ATOM 1230 O O . PRO A 1 155 ? 18.440 2.317 -32.304 1.00 91.81 155 PRO A O 1
ATOM 1233 N N . LEU A 1 156 ? 18.367 3.115 -30.207 1.00 92.06 156 LEU A N 1
ATOM 1234 C CA . LEU A 1 156 ? 18.836 4.460 -30.553 1.00 92.06 156 LEU A CA 1
ATOM 1235 C C . LEU A 1 156 ? 20.300 4.445 -31.021 1.00 92.06 156 LEU A C 1
ATOM 1237 O O . LEU A 1 156 ? 20.633 5.051 -32.038 1.00 92.06 156 LEU A O 1
ATOM 1241 N N . ILE A 1 157 ? 21.166 3.709 -30.316 1.00 90.81 157 ILE A N 1
ATOM 1242 C CA . ILE A 1 157 ? 22.562 3.504 -30.723 1.00 90.81 157 ILE A CA 1
ATOM 1243 C C . ILE A 1 157 ? 22.598 2.822 -32.093 1.00 90.81 157 ILE A C 1
ATOM 1245 O O . ILE A 1 157 ? 23.261 3.321 -33.002 1.00 90.81 157 ILE A O 1
ATOM 1249 N N . LEU A 1 158 ? 21.833 1.744 -32.285 1.00 90.62 158 LEU A N 1
ATOM 1250 C CA . LEU A 1 158 ? 21.767 1.044 -33.569 1.00 90.62 158 LEU A CA 1
ATOM 1251 C C . LEU A 1 158 ? 21.229 1.942 -34.698 1.00 90.62 158 LEU A C 1
ATOM 1253 O O . LEU A 1 158 ? 21.735 1.916 -35.815 1.00 90.62 158 LEU A O 1
ATOM 1257 N N . LEU A 1 159 ? 20.249 2.799 -34.412 1.00 90.62 159 LEU A N 1
ATOM 1258 C CA . LEU A 1 159 ? 19.754 3.778 -35.374 1.00 90.62 159 LEU A CA 1
ATOM 1259 C C . LEU A 1 159 ? 20.864 4.757 -35.777 1.00 90.62 159 LEU A C 1
ATOM 1261 O O . LEU A 1 159 ? 21.080 4.993 -36.966 1.00 90.62 159 LEU A O 1
ATOM 1265 N N . THR A 1 160 ? 21.610 5.295 -34.807 1.00 87.25 160 THR A N 1
ATOM 1266 C CA . THR A 1 160 ? 22.723 6.209 -35.104 1.00 87.25 160 THR A CA 1
ATOM 1267 C C . THR A 1 160 ? 23.832 5.549 -35.924 1.00 87.25 160 THR A C 1
ATOM 1269 O O . THR A 1 160 ? 24.378 6.206 -36.813 1.00 87.25 160 THR A O 1
ATOM 1272 N N . THR A 1 161 ? 24.127 4.258 -35.711 1.00 86.38 161 THR A N 1
ATOM 1273 C CA . THR A 1 161 ? 25.129 3.524 -36.508 1.00 86.38 161 THR A CA 1
ATOM 1274 C C . THR A 1 161 ? 24.676 3.307 -37.950 1.00 86.38 161 THR A C 1
ATOM 1276 O O . THR A 1 161 ? 25.481 3.459 -38.868 1.00 86.38 161 THR A O 1
ATOM 1279 N N . VAL A 1 162 ? 23.386 3.043 -38.175 1.00 87.75 162 VAL A N 1
ATOM 1280 C CA . VAL A 1 162 ? 22.812 2.864 -39.519 1.00 87.75 162 VAL A CA 1
ATOM 1281 C C . VAL A 1 162 ? 22.714 4.189 -40.286 1.00 87.75 162 VAL A C 1
ATOM 1283 O O . VAL A 1 162 ? 22.978 4.228 -41.495 1.00 87.75 162 VAL A O 1
ATOM 1286 N N . VAL A 1 163 ? 22.377 5.292 -39.607 1.00 86.88 163 VAL A N 1
ATOM 1287 C CA . VAL A 1 163 ? 22.260 6.625 -40.229 1.00 86.88 163 VAL A CA 1
ATOM 1288 C C . VAL A 1 163 ? 23.637 7.232 -40.517 1.00 86.88 163 VAL A C 1
ATOM 1290 O O . VAL A 1 163 ? 23.859 7.740 -41.618 1.00 86.88 163 VAL A O 1
ATOM 1293 N N . PHE A 1 164 ? 24.593 7.117 -39.587 1.00 84.94 164 PHE A N 1
ATOM 1294 C CA . PHE A 1 164 ? 25.934 7.708 -39.698 1.00 84.94 164 PHE A CA 1
ATOM 1295 C C . PHE A 1 164 ? 27.073 6.666 -39.666 1.00 84.94 164 PHE A C 1
ATOM 1297 O O . PHE A 1 164 ? 28.012 6.808 -38.874 1.00 84.94 164 PHE A O 1
ATOM 1304 N N . PRO A 1 165 ? 27.079 5.658 -40.561 1.00 82.69 165 PRO A N 1
ATOM 1305 C CA . PRO A 1 165 ? 28.041 4.558 -40.508 1.00 82.69 165 PRO A CA 1
ATOM 1306 C C . PRO A 1 165 ? 29.477 5.049 -40.679 1.00 82.69 165 PRO A C 1
ATOM 1308 O O . PRO A 1 165 ? 30.362 4.580 -39.978 1.00 82.69 165 PRO A O 1
ATOM 1311 N N . ARG A 1 166 ? 29.715 6.054 -41.538 1.00 78.94 166 ARG A N 1
ATOM 1312 C CA . ARG A 1 166 ? 31.057 6.622 -41.761 1.00 78.94 166 ARG A CA 1
ATOM 1313 C C . ARG A 1 166 ? 31.684 7.168 -40.485 1.00 78.94 166 ARG A C 1
ATOM 1315 O O . ARG A 1 166 ? 32.836 6.871 -40.226 1.00 78.94 166 ARG A O 1
ATOM 1322 N N . LYS A 1 167 ? 30.933 7.959 -39.713 1.00 81.25 167 LYS A N 1
ATOM 1323 C CA . LYS A 1 167 ? 31.444 8.608 -38.496 1.00 81.25 167 LYS A CA 1
ATOM 1324 C C . LYS A 1 167 ? 31.608 7.625 -37.343 1.00 81.25 167 LYS A C 1
ATOM 1326 O O . LYS A 1 167 ? 32.509 7.797 -36.537 1.00 81.25 167 LYS A O 1
ATOM 1331 N N . ILE A 1 168 ? 30.719 6.637 -37.239 1.00 81.00 168 ILE A N 1
ATOM 1332 C CA . ILE A 1 168 ? 30.734 5.691 -36.120 1.00 81.00 168 ILE A CA 1
ATOM 1333 C C . ILE A 1 168 ? 31.723 4.557 -36.375 1.00 81.00 168 ILE A C 1
ATOM 1335 O O . ILE A 1 168 ? 32.548 4.269 -35.517 1.00 81.00 168 ILE A O 1
ATOM 1339 N N . LEU A 1 169 ? 31.695 3.937 -37.554 1.00 76.88 169 LEU A N 1
ATOM 1340 C CA . LEU A 1 169 ? 32.563 2.799 -37.859 1.00 76.88 169 LEU A CA 1
ATOM 1341 C C . LEU A 1 169 ? 34.034 3.218 -38.035 1.00 76.88 169 LEU A C 1
ATOM 1343 O O . LEU A 1 169 ? 34.919 2.406 -37.776 1.00 76.88 169 LEU A O 1
ATOM 1347 N N . SER A 1 170 ? 34.316 4.484 -38.382 1.00 73.44 170 SER A N 1
ATOM 1348 C CA . SER A 1 170 ? 35.689 5.014 -38.393 1.00 73.44 170 SER A CA 1
ATOM 1349 C C . SER A 1 170 ? 36.324 5.089 -37.001 1.00 73.44 170 SER A C 1
ATOM 1351 O O . SER A 1 170 ? 37.544 5.099 -36.902 1.00 73.44 170 SER A O 1
ATOM 1353 N N . LEU A 1 171 ? 35.527 5.131 -35.924 1.00 79.19 171 LEU A N 1
ATOM 1354 C CA . LEU A 1 171 ? 36.034 5.107 -34.544 1.00 79.19 171 LEU A CA 1
ATOM 1355 C C . LEU A 1 171 ? 36.509 3.712 -34.114 1.00 79.19 171 LEU A C 1
ATOM 1357 O O . LEU A 1 171 ? 37.267 3.596 -33.157 1.00 79.19 171 LEU A O 1
ATOM 1361 N N . PHE A 1 172 ? 36.079 2.664 -34.820 1.00 77.88 172 PHE A N 1
ATOM 1362 C CA . PHE A 1 172 ? 36.428 1.271 -34.533 1.00 77.88 172 PHE A CA 1
ATOM 1363 C C . PHE A 1 172 ? 37.544 0.729 -35.440 1.00 77.88 172 PHE A C 1
ATOM 1365 O O . PHE A 1 172 ? 37.799 -0.472 -35.426 1.00 77.88 172 PHE A O 1
ATOM 1372 N N . SER A 1 173 ? 38.207 1.593 -36.223 1.00 75.44 173 SER A N 1
ATOM 1373 C CA . SER A 1 173 ? 39.308 1.228 -37.133 1.00 75.44 173 SER A CA 1
ATOM 1374 C C . SER A 1 173 ? 38.977 0.041 -38.054 1.00 75.44 173 SER A C 1
ATOM 1376 O O . SER A 1 173 ? 39.812 -0.834 -38.277 1.00 75.44 173 SER A O 1
ATOM 1378 N N . LEU A 1 174 ? 37.740 -0.011 -38.563 1.00 70.88 174 LEU A N 1
ATOM 1379 C CA . LEU A 1 174 ? 37.275 -1.094 -39.431 1.00 70.88 174 LEU A CA 1
ATOM 1380 C C . LEU A 1 174 ? 37.957 -1.066 -40.808 1.00 70.88 174 LEU A C 1
ATOM 1382 O O . LEU A 1 174 ? 38.269 -0.003 -41.342 1.00 70.88 174 LEU A O 1
ATOM 1386 N N . GLU A 1 175 ? 38.119 -2.242 -41.413 1.00 76.25 175 GLU A N 1
ATOM 1387 C CA . GLU A 1 175 ? 38.694 -2.389 -42.749 1.00 76.25 175 GLU A CA 1
ATOM 1388 C C . GLU A 1 175 ? 37.865 -1.656 -43.824 1.00 76.25 175 GLU A C 1
ATOM 1390 O O . GLU A 1 175 ? 36.636 -1.774 -43.898 1.00 76.25 175 GLU A O 1
ATOM 1395 N N . ASN A 1 176 ? 38.554 -0.925 -44.705 1.00 74.50 176 ASN A N 1
ATOM 1396 C CA . ASN A 1 176 ? 37.946 -0.045 -45.710 1.00 74.50 176 ASN A CA 1
ATOM 1397 C C . ASN A 1 176 ? 36.999 -0.771 -46.691 1.00 74.50 176 ASN A C 1
ATOM 1399 O O . ASN A 1 176 ? 36.040 -0.168 -47.177 1.00 74.50 176 ASN A O 1
ATOM 1403 N N . GLY A 1 177 ? 37.225 -2.063 -46.965 1.00 74.94 177 GLY A N 1
ATOM 1404 C CA . GLY A 1 177 ? 36.362 -2.868 -47.842 1.00 74.94 177 GLY A CA 1
ATOM 1405 C C . GLY A 1 177 ? 34.966 -3.120 -47.258 1.00 74.94 177 GLY A C 1
ATOM 1406 O O . GLY A 1 177 ? 33.952 -2.968 -47.947 1.00 74.94 177 GLY A O 1
ATOM 1407 N N . VAL A 1 178 ? 34.895 -3.417 -45.957 1.00 74.00 178 VAL A N 1
ATOM 1408 C CA . VAL A 1 178 ? 33.629 -3.640 -45.239 1.00 74.00 178 VAL A CA 1
ATOM 1409 C C . VAL A 1 178 ? 32.872 -2.320 -45.075 1.00 74.00 178 VAL A C 1
ATOM 1411 O O . VAL A 1 178 ? 31.661 -2.264 -45.300 1.00 74.00 178 VAL A O 1
ATOM 1414 N N . LEU A 1 179 ? 33.590 -1.229 -44.776 1.00 75.25 179 LEU A N 1
ATOM 1415 C CA . LEU A 1 179 ? 33.014 0.116 -44.676 1.00 75.25 179 LEU A CA 1
ATOM 1416 C C . LEU A 1 179 ? 32.310 0.536 -45.969 1.00 75.25 179 LEU A C 1
ATOM 1418 O O . LEU A 1 179 ? 31.157 0.966 -45.927 1.00 75.25 179 LEU A O 1
ATOM 1422 N N . ASN A 1 180 ? 32.972 0.385 -47.117 1.00 78.44 180 ASN A N 1
ATOM 1423 C CA . ASN A 1 180 ? 32.406 0.796 -48.401 1.00 78.44 180 ASN A CA 1
ATOM 1424 C C . ASN A 1 180 ? 31.172 -0.027 -48.785 1.00 78.44 180 ASN A C 1
ATOM 1426 O O . ASN A 1 180 ? 30.209 0.534 -49.303 1.00 78.44 180 ASN A O 1
ATOM 1430 N N . THR A 1 181 ? 31.158 -1.321 -48.464 1.00 80.19 181 THR A N 1
ATOM 1431 C CA . THR A 1 181 ? 29.996 -2.193 -48.697 1.00 80.19 181 THR A CA 1
ATOM 1432 C C . THR A 1 181 ? 28.773 -1.716 -47.908 1.00 80.19 181 THR A C 1
ATOM 1434 O O . THR A 1 181 ? 27.700 -1.528 -48.478 1.00 80.19 181 THR A O 1
ATOM 1437 N N . ILE A 1 182 ? 28.948 -1.412 -46.617 1.00 78.81 182 ILE A N 1
ATOM 1438 C CA . ILE A 1 182 ? 27.868 -0.913 -45.748 1.00 78.81 182 ILE A CA 1
ATOM 1439 C C . ILE A 1 182 ? 27.400 0.481 -46.188 1.00 78.81 182 ILE A C 1
ATOM 1441 O O . ILE A 1 182 ? 26.206 0.775 -46.196 1.00 78.81 182 ILE A O 1
ATOM 1445 N N . ILE A 1 183 ? 28.324 1.366 -46.567 1.00 79.19 183 ILE A N 1
ATOM 1446 C CA . ILE A 1 183 ? 27.997 2.731 -46.999 1.00 79.19 183 ILE A CA 1
ATOM 1447 C C . ILE A 1 183 ? 27.148 2.718 -48.277 1.00 79.19 183 ILE A C 1
ATOM 1449 O O . ILE A 1 183 ? 26.199 3.502 -48.364 1.00 79.19 183 ILE A O 1
ATOM 1453 N N . ASN A 1 184 ? 27.469 1.830 -49.222 1.00 82.56 184 ASN A N 1
ATOM 1454 C CA . ASN A 1 184 ? 26.832 1.754 -50.537 1.00 82.56 184 ASN A CA 1
ATOM 1455 C C . ASN A 1 184 ? 25.454 1.062 -50.519 1.00 82.56 184 ASN A C 1
ATOM 1457 O O . ASN A 1 184 ? 24.669 1.261 -51.444 1.00 82.56 184 ASN A O 1
ATOM 1461 N N . ALA A 1 185 ? 25.110 0.332 -49.452 1.00 84.81 185 ALA A N 1
ATOM 1462 C CA . ALA A 1 185 ? 23.798 -0.293 -49.245 1.00 84.81 185 ALA A CA 1
ATOM 1463 C C . ALA A 1 185 ? 22.707 0.720 -48.812 1.00 84.81 185 ALA A C 1
ATOM 1465 O O . ALA A 1 185 ? 22.047 0.572 -47.783 1.00 84.81 185 ALA A O 1
ATOM 1466 N N . TYR A 1 186 ? 22.528 1.806 -49.572 1.00 81.94 186 TYR A N 1
ATOM 1467 C CA . TYR A 1 186 ? 21.619 2.909 -49.231 1.00 81.94 186 TYR A CA 1
ATOM 1468 C C . TYR A 1 186 ? 20.137 2.509 -49.037 1.00 81.94 186 TYR A C 1
ATOM 1470 O O . TYR A 1 186 ? 19.578 2.883 -48.002 1.00 81.94 186 TYR A O 1
ATOM 1478 N N . PRO A 1 187 ? 19.475 1.758 -49.948 1.00 85.50 187 PRO A N 1
ATOM 1479 C CA . PRO A 1 187 ? 18.044 1.466 -49.805 1.00 85.50 187 PRO A CA 1
ATOM 1480 C C . PRO A 1 187 ? 17.746 0.556 -48.605 1.00 85.50 187 PRO A C 1
ATOM 1482 O O . PRO A 1 187 ? 16.806 0.812 -47.854 1.00 85.50 187 PRO A O 1
ATOM 1485 N N . GLU A 1 188 ? 18.586 -0.452 -48.364 1.00 87.12 188 GLU A N 1
ATOM 1486 C CA . GLU A 1 188 ? 18.480 -1.348 -47.206 1.00 87.12 188 GLU A CA 1
ATOM 1487 C C . GLU A 1 188 ? 18.640 -0.573 -45.894 1.00 87.12 188 GLU A C 1
ATOM 1489 O O . GLU A 1 188 ? 17.853 -0.739 -44.961 1.00 87.12 188 GLU A O 1
ATOM 1494 N N . ARG A 1 189 ? 19.605 0.354 -45.841 1.00 88.06 189 ARG A N 1
ATOM 1495 C CA . ARG A 1 189 ? 19.820 1.227 -44.680 1.00 88.06 189 ARG A CA 1
ATOM 1496 C C . ARG A 1 189 ? 18.636 2.142 -44.399 1.00 88.06 189 ARG A C 1
ATOM 1498 O O . ARG A 1 189 ? 18.311 2.340 -43.229 1.00 88.06 189 ARG A O 1
ATOM 1505 N N . LEU A 1 190 ? 17.981 2.682 -45.429 1.00 87.94 190 LEU A N 1
ATOM 1506 C CA . LEU A 1 190 ? 16.773 3.484 -45.233 1.00 87.94 190 LEU A CA 1
ATOM 1507 C C . LEU A 1 190 ? 15.649 2.652 -44.608 1.00 87.94 190 LEU A C 1
ATOM 1509 O O . LEU A 1 190 ? 15.087 3.073 -43.597 1.00 87.94 190 LEU A O 1
ATOM 1513 N N . ILE A 1 191 ? 15.379 1.455 -45.136 1.00 90.00 191 ILE A N 1
ATOM 1514 C CA . ILE A 1 191 ? 14.347 0.553 -44.598 1.00 90.00 191 ILE A CA 1
ATOM 1515 C C . ILE A 1 191 ? 14.658 0.184 -43.139 1.00 90.00 191 ILE A C 1
ATOM 1517 O O . ILE A 1 191 ? 13.799 0.330 -42.267 1.00 90.00 191 ILE A O 1
ATOM 1521 N N . ILE A 1 192 ? 15.901 -0.210 -42.847 1.00 90.94 192 ILE A N 1
ATOM 1522 C CA . ILE A 1 192 ? 16.346 -0.544 -41.485 1.00 90.94 192 ILE A CA 1
ATOM 1523 C C . ILE A 1 192 ? 16.210 0.669 -40.553 1.00 90.94 192 ILE A C 1
ATOM 1525 O O . ILE A 1 192 ? 15.752 0.521 -39.421 1.00 90.94 192 ILE A O 1
ATOM 1529 N N . SER A 1 193 ? 16.549 1.877 -41.015 1.00 91.19 193 SER A N 1
ATOM 1530 C CA . SER A 1 193 ? 16.430 3.095 -40.205 1.00 91.19 193 SER A CA 1
ATOM 1531 C C . SER A 1 193 ? 14.979 3.430 -39.844 1.00 91.19 193 SER A C 1
ATOM 1533 O O . SER A 1 193 ? 14.711 3.800 -38.701 1.00 91.19 193 SER A O 1
ATOM 1535 N N . ILE A 1 194 ? 14.031 3.231 -40.768 1.00 92.31 194 ILE A N 1
ATOM 1536 C CA . ILE A 1 194 ? 12.597 3.436 -40.516 1.00 92.31 194 ILE A CA 1
ATOM 1537 C C . ILE A 1 194 ? 12.104 2.429 -39.472 1.00 92.31 194 ILE A C 1
ATOM 1539 O O . ILE A 1 194 ? 11.463 2.818 -38.495 1.00 92.31 194 ILE A O 1
ATOM 1543 N N . ILE A 1 195 ? 12.461 1.150 -39.623 1.00 93.69 195 ILE A N 1
ATOM 1544 C CA . ILE A 1 195 ? 12.090 0.094 -38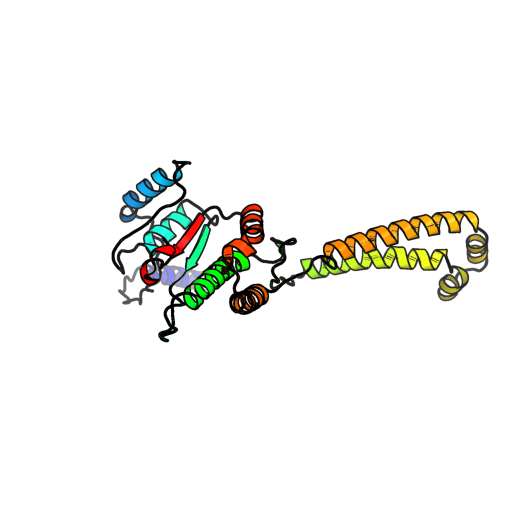.669 1.00 93.69 195 ILE A CA 1
ATOM 1545 C C . ILE A 1 195 ? 12.654 0.402 -37.273 1.00 93.69 195 ILE A C 1
ATOM 1547 O O . ILE A 1 195 ? 11.918 0.373 -36.286 1.00 93.69 195 ILE A O 1
ATOM 1551 N N . LEU A 1 196 ? 13.938 0.757 -37.172 1.00 93.31 196 LEU A N 1
ATOM 1552 C CA . LEU A 1 196 ? 14.578 1.102 -35.898 1.00 93.31 196 LEU A CA 1
ATOM 1553 C C . LEU A 1 196 ? 14.003 2.371 -35.267 1.00 93.31 196 LEU A C 1
ATOM 1555 O O . LEU A 1 196 ? 13.925 2.455 -34.040 1.00 93.31 196 LEU A O 1
ATOM 1559 N N . SER A 1 197 ? 13.577 3.339 -36.079 1.00 91.75 197 SER A N 1
ATOM 1560 C CA . SER A 1 197 ? 12.892 4.540 -35.603 1.00 91.75 197 SER A CA 1
ATOM 1561 C C . SER A 1 197 ? 11.547 4.193 -34.958 1.00 91.75 197 SER A C 1
ATOM 1563 O O . SER A 1 197 ? 11.290 4.615 -33.830 1.00 91.75 197 SER A O 1
ATOM 1565 N N . ILE A 1 198 ? 10.739 3.339 -35.601 1.00 94.31 198 ILE A N 1
ATOM 1566 C CA . ILE A 1 198 ? 9.458 2.863 -35.053 1.00 94.31 198 ILE A CA 1
ATOM 1567 C C . ILE A 1 198 ? 9.675 2.069 -33.756 1.00 94.31 198 ILE A C 1
ATOM 1569 O O . ILE A 1 198 ? 8.986 2.307 -32.764 1.00 94.31 198 ILE A O 1
ATOM 1573 N N . ILE A 1 199 ? 10.662 1.167 -33.728 1.00 93.50 199 ILE A N 1
ATOM 1574 C CA . ILE A 1 199 ? 11.008 0.386 -32.529 1.00 93.50 199 ILE A CA 1
ATOM 1575 C C . ILE A 1 199 ? 11.445 1.308 -31.383 1.00 93.50 199 ILE A C 1
ATOM 1577 O O . ILE A 1 199 ? 10.981 1.155 -30.251 1.00 93.50 199 ILE A O 1
ATOM 1581 N N . SER A 1 200 ? 12.309 2.286 -31.669 1.00 91.94 200 SER A N 1
ATOM 1582 C CA . SER A 1 200 ? 12.764 3.263 -30.674 1.00 91.94 200 SER A CA 1
ATOM 1583 C C . SER A 1 200 ? 11.589 4.067 -30.120 1.00 91.94 200 SER A C 1
ATOM 1585 O O . SER A 1 200 ? 11.461 4.202 -28.904 1.00 91.94 200 SER A O 1
ATOM 1587 N N . LEU A 1 201 ? 10.693 4.541 -30.992 1.00 93.12 201 LEU A N 1
ATOM 1588 C CA . LEU A 1 201 ? 9.498 5.282 -30.597 1.00 93.12 201 LEU A CA 1
ATOM 1589 C C . LEU A 1 201 ? 8.581 4.442 -29.697 1.00 93.12 201 LEU A C 1
ATOM 1591 O O . LEU A 1 201 ? 8.146 4.926 -28.653 1.00 93.12 201 LEU A O 1
ATOM 1595 N N . PHE A 1 202 ? 8.340 3.174 -30.043 1.00 93.06 202 PHE A N 1
ATOM 1596 C CA . PHE A 1 202 ? 7.544 2.259 -29.223 1.00 93.06 202 PHE A CA 1
ATOM 1597 C C . PHE A 1 202 ? 8.118 2.104 -27.808 1.00 93.06 202 PHE A C 1
ATOM 1599 O O . PHE A 1 202 ? 7.386 2.219 -26.821 1.00 93.06 202 PHE A O 1
ATOM 1606 N N . PHE A 1 203 ? 9.432 1.887 -27.683 1.00 92.12 203 PHE A N 1
ATOM 1607 C CA . PHE A 1 203 ? 10.065 1.764 -26.370 1.00 92.12 203 PHE A CA 1
ATOM 1608 C C . PHE A 1 203 ? 10.033 3.075 -25.581 1.00 92.12 203 PHE A C 1
ATOM 1610 O O . PHE A 1 203 ? 9.768 3.034 -24.381 1.00 92.12 203 PHE A O 1
ATOM 1617 N N . ILE A 1 204 ? 10.217 4.229 -26.228 1.00 89.75 204 ILE A N 1
ATOM 1618 C CA . ILE A 1 204 ? 10.085 5.543 -25.577 1.00 89.75 204 ILE A CA 1
ATOM 1619 C C . ILE A 1 204 ? 8.676 5.718 -24.999 1.00 89.75 204 ILE A C 1
ATOM 1621 O O . ILE A 1 204 ? 8.540 6.036 -23.817 1.00 89.75 204 ILE A O 1
ATOM 1625 N N . VAL A 1 205 ? 7.631 5.452 -25.791 1.00 89.19 205 VAL A N 1
ATOM 1626 C CA . VAL A 1 205 ? 6.232 5.557 -25.341 1.00 89.19 205 VAL A CA 1
ATOM 1627 C C . VAL A 1 205 ? 5.957 4.600 -24.181 1.00 89.19 205 VAL A C 1
ATOM 1629 O O . VAL A 1 205 ? 5.381 5.004 -23.170 1.00 89.19 205 VAL A O 1
ATOM 1632 N N . ARG A 1 206 ? 6.430 3.352 -24.269 1.00 88.31 206 ARG A N 1
ATOM 1633 C CA . ARG A 1 206 ? 6.288 2.356 -23.197 1.00 88.31 206 ARG A CA 1
ATOM 1634 C C . ARG A 1 206 ? 6.936 2.816 -21.889 1.00 88.31 206 ARG A C 1
ATOM 1636 O O . ARG A 1 206 ? 6.352 2.632 -20.821 1.00 88.31 206 ARG A O 1
ATOM 1643 N N . VAL A 1 207 ? 8.135 3.399 -21.951 1.00 86.75 207 VAL A N 1
ATOM 1644 C CA . VAL A 1 207 ? 8.830 3.918 -20.762 1.00 86.75 207 VAL A CA 1
ATOM 1645 C C . VAL A 1 207 ? 8.124 5.149 -20.200 1.00 86.75 207 VAL A C 1
ATOM 1647 O O . VAL A 1 207 ? 7.934 5.218 -18.988 1.00 86.75 207 VAL A O 1
ATOM 1650 N N . ALA A 1 208 ? 7.687 6.079 -21.053 1.00 84.75 208 ALA A N 1
ATOM 1651 C CA . ALA A 1 208 ? 6.970 7.282 -20.634 1.00 84.75 208 ALA A CA 1
ATOM 1652 C C . ALA A 1 208 ? 5.638 6.956 -19.938 1.00 84.75 208 ALA A C 1
ATOM 1654 O O . ALA A 1 208 ? 5.332 7.528 -18.890 1.00 84.75 208 ALA A O 1
ATOM 1655 N N . SER A 1 209 ? 4.895 5.987 -20.481 1.00 80.50 209 SER A N 1
ATOM 1656 C CA . SER A 1 209 ? 3.670 5.461 -19.876 1.00 80.50 209 SER A CA 1
ATOM 1657 C C . SER A 1 209 ? 3.957 4.789 -18.531 1.00 80.50 209 SER A C 1
ATOM 1659 O O . SER A 1 209 ? 3.367 5.168 -17.528 1.00 80.50 209 SER A O 1
ATOM 1661 N N . LYS A 1 210 ? 4.940 3.881 -18.452 1.00 77.44 210 LYS A N 1
ATOM 1662 C CA . LYS A 1 210 ? 5.297 3.202 -17.190 1.00 77.44 210 LYS A CA 1
ATOM 1663 C C . LYS A 1 210 ? 5.807 4.160 -16.106 1.00 77.44 210 LYS A C 1
ATOM 1665 O O . LYS A 1 210 ? 5.618 3.913 -14.917 1.00 77.44 210 LYS A O 1
ATOM 1670 N N . ALA A 1 211 ? 6.501 5.228 -16.491 1.00 74.81 211 ALA A N 1
ATOM 1671 C CA . ALA A 1 211 ? 6.961 6.254 -15.558 1.00 74.81 211 ALA A CA 1
ATOM 1672 C C . ALA A 1 211 ? 5.804 7.120 -15.017 1.00 74.81 211 ALA A C 1
ATOM 1674 O O . ALA A 1 211 ? 5.979 7.812 -14.008 1.00 74.81 211 ALA A O 1
ATOM 1675 N N . GLY A 1 212 ? 4.627 7.053 -15.647 1.00 68.56 212 GLY A N 1
ATOM 1676 C CA . GLY A 1 212 ? 3.473 7.879 -15.323 1.00 68.56 212 GLY A CA 1
ATOM 1677 C C . GLY A 1 212 ? 3.748 9.356 -15.574 1.00 68.56 212 GLY A C 1
ATOM 1678 O O . GLY A 1 212 ? 3.338 10.192 -14.777 1.00 68.56 212 GLY A O 1
ATOM 1679 N N . ILE A 1 213 ? 4.491 9.686 -16.644 1.00 65.56 213 ILE A N 1
ATOM 1680 C CA . ILE A 1 213 ? 4.775 11.084 -17.036 1.00 65.56 213 ILE A CA 1
ATOM 1681 C C . ILE A 1 213 ? 3.468 11.838 -17.332 1.00 65.56 213 ILE A C 1
ATOM 1683 O O . ILE A 1 213 ? 3.392 13.049 -17.138 1.00 65.56 213 ILE A O 1
ATOM 1687 N N . PHE A 1 214 ? 2.434 11.114 -17.760 1.00 61.94 214 PHE A N 1
ATOM 1688 C CA . PHE A 1 214 ? 1.108 11.654 -18.050 1.00 61.94 214 PHE A CA 1
ATOM 1689 C C . PHE A 1 214 ? 0.144 11.569 -16.856 1.00 61.94 214 PHE A C 1
ATOM 1691 O O . PHE A 1 214 ? -0.915 12.193 -16.884 1.00 61.94 214 PHE A O 1
ATOM 1698 N N . ASP A 1 215 ? 0.523 10.863 -15.787 1.00 67.25 215 ASP A N 1
ATOM 1699 C CA . ASP A 1 215 ? -0.319 10.685 -14.610 1.00 67.25 215 ASP A CA 1
ATOM 1700 C C . ASP A 1 215 ? -0.037 11.815 -13.624 1.00 67.25 215 ASP A C 1
ATOM 1702 O O . ASP A 1 215 ? 1.042 11.918 -13.031 1.00 67.25 215 ASP A O 1
ATOM 1706 N N . LYS A 1 216 ? -1.017 12.697 -13.427 1.00 71.69 216 LYS A N 1
ATOM 1707 C CA . LYS A 1 216 ? -0.915 13.771 -12.437 1.00 71.69 216 LYS A CA 1
ATOM 1708 C C . LYS A 1 216 ? -0.935 13.161 -11.033 1.00 71.69 216 LYS A C 1
ATOM 1710 O O . LYS A 1 216 ? -2.000 12.885 -10.489 1.00 71.69 216 LYS A O 1
ATOM 1715 N N . LYS A 1 217 ? 0.246 12.971 -10.441 1.00 75.31 217 LYS A N 1
ATOM 1716 C CA . LYS A 1 217 ? 0.395 12.508 -9.051 1.00 75.31 217 LYS A CA 1
ATOM 1717 C C . LYS A 1 217 ? 0.100 13.654 -8.089 1.00 75.31 217 LYS A C 1
ATOM 1719 O O . LYS A 1 217 ? 0.569 14.778 -8.281 1.00 75.31 217 LYS A O 1
ATOM 1724 N N . ILE A 1 218 ? -0.696 13.379 -7.065 1.00 75.69 218 ILE A N 1
ATOM 1725 C CA . ILE A 1 218 ? -1.191 14.362 -6.103 1.00 75.69 218 ILE A CA 1
ATOM 1726 C C . ILE A 1 218 ? -0.913 13.836 -4.692 1.00 75.69 218 ILE A C 1
ATOM 1728 O O . ILE A 1 218 ? -1.070 12.655 -4.397 1.00 75.69 218 ILE A O 1
ATOM 1732 N N . LYS A 1 219 ? -0.466 14.722 -3.800 1.00 77.69 219 LYS A N 1
ATOM 1733 C CA . LYS A 1 219 ? -0.352 14.403 -2.373 1.00 77.69 219 LYS A CA 1
ATOM 1734 C C . LYS A 1 219 ? -1.721 14.548 -1.724 1.00 77.69 219 LYS A C 1
ATOM 1736 O O . LYS A 1 219 ? -2.370 15.569 -1.938 1.00 77.69 219 LYS A O 1
ATOM 1741 N N . LEU A 1 220 ? -2.110 13.593 -0.884 1.00 78.25 220 LEU A N 1
ATOM 1742 C CA . LEU A 1 220 ? -3.391 13.633 -0.173 1.00 78.25 220 LEU A CA 1
ATOM 1743 C C . LEU A 1 220 ? -3.547 14.926 0.655 1.00 78.25 220 LEU A C 1
ATOM 1745 O O . LEU A 1 220 ? -4.586 15.575 0.604 1.00 78.25 220 LEU A O 1
ATOM 1749 N N . SER A 1 221 ? -2.467 15.400 1.288 1.00 72.00 221 SER A N 1
ATOM 1750 C CA . SER A 1 221 ? -2.448 16.686 2.006 1.00 72.00 221 SER A CA 1
ATOM 1751 C C . SER A 1 221 ? -2.754 17.902 1.123 1.00 72.00 221 SER A C 1
ATOM 1753 O O . SER A 1 221 ? -3.299 18.893 1.599 1.00 72.00 221 SER A O 1
ATOM 1755 N N . LYS A 1 222 ? -2.440 17.837 -0.176 1.00 76.00 222 LYS A N 1
ATOM 1756 C CA . LYS A 1 222 ? -2.769 18.899 -1.132 1.00 76.00 222 LYS A CA 1
ATOM 1757 C C . LYS A 1 222 ? -4.258 18.896 -1.478 1.00 76.00 222 LYS A C 1
ATOM 1759 O O . LYS A 1 222 ? -4.802 19.964 -1.716 1.00 76.00 222 LYS A O 1
ATOM 1764 N N . ILE A 1 223 ? -4.898 17.725 -1.498 1.00 75.69 223 ILE A N 1
ATOM 1765 C CA . ILE A 1 223 ? -6.347 17.597 -1.717 1.00 75.69 223 ILE A CA 1
ATOM 1766 C C . ILE A 1 223 ? -7.092 18.234 -0.542 1.00 75.69 223 ILE A C 1
ATOM 1768 O O . ILE A 1 223 ? -7.927 19.102 -0.771 1.00 75.69 223 ILE A O 1
ATOM 1772 N N . ALA A 1 224 ? -6.704 17.918 0.699 1.00 71.56 224 ALA A N 1
ATOM 1773 C CA . ALA A 1 224 ? -7.306 18.562 1.868 1.00 71.56 224 ALA A CA 1
ATOM 1774 C C . ALA A 1 224 ? -7.066 20.063 1.945 1.00 71.56 224 ALA A C 1
ATOM 1776 O O . ALA A 1 224 ? -7.991 20.798 2.259 1.00 71.56 224 ALA A O 1
ATOM 1777 N N . PHE A 1 225 ? -5.865 20.543 1.615 1.00 72.38 225 PHE A N 1
ATOM 1778 C CA . PHE A 1 225 ? -5.623 21.985 1.574 1.00 72.38 225 PHE A CA 1
ATOM 1779 C C . PHE A 1 225 ? -6.521 22.693 0.546 1.00 72.38 225 PHE A C 1
ATOM 1781 O O . PHE A 1 225 ? -7.073 23.751 0.835 1.00 72.38 225 PHE A O 1
ATOM 1788 N N . LEU A 1 226 ? -6.682 22.105 -0.646 1.00 67.50 226 LEU A N 1
ATOM 1789 C CA . LEU A 1 226 ? -7.551 22.658 -1.686 1.00 67.50 226 LEU A CA 1
ATOM 1790 C C . LEU A 1 226 ? -9.017 22.671 -1.249 1.00 67.50 226 LEU A C 1
ATOM 1792 O O . LEU A 1 226 ? -9.694 23.668 -1.479 1.00 67.50 226 LEU A O 1
ATOM 1796 N N . GLN A 1 227 ? -9.481 21.616 -0.584 1.00 66.50 227 GLN A N 1
ATOM 1797 C CA . GLN A 1 227 ? -10.832 21.564 -0.041 1.00 66.50 227 GLN A CA 1
ATOM 1798 C C . GLN A 1 227 ? -11.040 22.594 1.072 1.00 66.50 227 GLN A C 1
ATOM 1800 O O . GLN A 1 227 ? -11.941 23.410 0.958 1.00 66.50 227 GLN A O 1
ATOM 1805 N N . ALA A 1 228 ? -10.150 22.660 2.065 1.00 65.38 228 ALA A N 1
ATOM 1806 C CA . ALA A 1 228 ? -10.237 23.654 3.136 1.00 65.38 228 ALA A CA 1
ATOM 1807 C C . ALA A 1 228 ? -10.259 25.098 2.594 1.00 65.38 228 ALA A C 1
ATOM 1809 O O . ALA A 1 228 ? -10.926 25.966 3.149 1.00 65.38 228 ALA A O 1
ATOM 1810 N N . SER A 1 229 ? -9.555 25.363 1.485 1.00 59.97 229 SER A N 1
ATOM 1811 C CA . SER A 1 229 ? -9.613 26.661 0.799 1.00 59.97 229 SER A CA 1
ATOM 1812 C C . SER A 1 229 ? -10.889 26.877 -0.024 1.00 59.97 229 SER A C 1
ATOM 1814 O O . SER A 1 229 ? -11.320 28.017 -0.179 1.00 59.97 229 SER A O 1
ATOM 1816 N N . ALA A 1 230 ? -11.495 25.809 -0.549 1.00 59.16 230 ALA A N 1
ATOM 1817 C CA . ALA A 1 230 ? -12.745 25.855 -1.303 1.00 59.16 230 ALA A CA 1
ATOM 1818 C C . ALA A 1 230 ? -13.964 26.000 -0.381 1.00 59.16 230 ALA A C 1
ATOM 1820 O O . ALA A 1 230 ? -14.885 26.724 -0.741 1.00 59.16 230 ALA A O 1
ATOM 1821 N N . ASP A 1 231 ? -13.920 25.430 0.823 1.00 55.31 231 ASP A N 1
ATOM 1822 C CA . ASP A 1 231 ? -14.937 25.582 1.874 1.00 55.31 231 ASP A CA 1
ATOM 1823 C C . ASP A 1 231 ? -15.010 27.032 2.409 1.00 55.31 231 ASP A C 1
ATOM 1825 O O . ASP A 1 231 ? -15.991 27.430 3.032 1.00 55.31 231 ASP A O 1
ATOM 1829 N N . MET A 1 232 ? -13.996 27.868 2.127 1.00 57.28 232 MET A N 1
ATOM 1830 C CA . MET A 1 232 ? -14.059 29.324 2.345 1.00 57.28 232 MET A CA 1
ATOM 1831 C C . MET A 1 232 ? -14.886 30.064 1.277 1.00 57.28 232 MET A C 1
ATOM 1833 O O . MET A 1 232 ? -15.178 31.251 1.434 1.00 57.28 232 MET A O 1
ATOM 1837 N N . SER A 1 233 ? -15.253 29.386 0.187 1.00 53.00 233 SER A N 1
ATOM 1838 C CA . SER A 1 233 ? -16.211 29.852 -0.814 1.00 53.00 233 SER A CA 1
ATOM 1839 C C . SER A 1 233 ? -17.549 29.142 -0.595 1.00 53.00 233 SER A C 1
ATOM 1841 O O . SER A 1 233 ? -17.583 27.994 -0.185 1.00 53.00 233 SER A O 1
ATOM 1843 N N . THR A 1 234 ? -18.663 29.828 -0.836 1.00 51.47 234 THR A N 1
ATOM 1844 C CA . THR A 1 234 ? -20.045 29.479 -0.438 1.00 51.47 234 THR A CA 1
ATOM 1845 C C . THR A 1 234 ? -20.663 28.217 -1.083 1.00 51.47 234 THR A C 1
ATOM 1847 O O . THR A 1 234 ? -21.876 28.159 -1.267 1.00 51.47 234 THR A O 1
ATOM 1850 N N . GLN A 1 235 ? -19.866 27.229 -1.487 1.00 50.34 235 GLN A N 1
ATOM 1851 C CA . GLN A 1 235 ? -20.319 25.923 -1.976 1.00 50.34 235 GLN A CA 1
ATOM 1852 C C . GLN A 1 235 ? -20.303 24.923 -0.811 1.00 50.34 235 GLN A C 1
ATOM 1854 O O . GLN A 1 235 ? -19.441 25.013 0.060 1.00 50.34 235 GLN A O 1
ATOM 1859 N N . GLU A 1 236 ? -21.253 23.988 -0.773 1.00 52.50 236 GLU A N 1
ATOM 1860 C CA . GLU A 1 236 ? -21.279 22.976 0.288 1.00 52.50 236 GLU A CA 1
ATOM 1861 C C . GLU A 1 236 ? -20.001 22.116 0.284 1.00 52.50 236 GLU A C 1
ATOM 1863 O O . GLU A 1 236 ? -19.541 21.713 -0.792 1.00 52.50 236 GLU A O 1
ATOM 1868 N N . PRO A 1 237 ? -19.427 21.819 1.463 1.00 55.94 237 PRO A N 1
ATOM 1869 C CA . PRO A 1 237 ? -18.172 21.089 1.566 1.00 55.94 237 PRO A CA 1
ATOM 1870 C C . PRO A 1 237 ? -18.358 19.640 1.099 1.00 55.94 237 PRO A C 1
ATOM 1872 O O . PRO A 1 237 ? -19.028 18.831 1.740 1.00 55.94 237 PRO A O 1
ATOM 1875 N N . SER A 1 238 ? -17.747 19.274 -0.027 1.00 64.88 238 SER A N 1
ATOM 1876 C CA . SER A 1 238 ? -17.689 17.877 -0.475 1.00 64.88 238 SER A CA 1
ATOM 1877 C C . SER A 1 238 ? -16.780 17.070 0.460 1.00 64.88 238 SER A C 1
ATOM 1879 O O . SER A 1 238 ? -15.610 17.411 0.552 1.00 64.88 238 SER A O 1
ATOM 1881 N N . SER A 1 239 ? -17.250 16.001 1.110 1.00 76.62 239 SER A N 1
ATOM 1882 C CA . SER A 1 239 ? -16.412 15.117 1.956 1.00 76.62 239 SER A CA 1
ATOM 1883 C C . SER A 1 239 ? -15.096 14.686 1.268 1.00 76.62 239 SER A C 1
ATOM 1885 O O . SER A 1 239 ? -15.087 14.333 0.081 1.00 76.62 239 SER A O 1
ATOM 1887 N N . LEU A 1 240 ? -13.978 14.670 2.009 1.00 82.00 240 LEU A N 1
ATOM 1888 C CA . LEU A 1 240 ? -12.673 14.207 1.512 1.00 82.00 240 LEU A CA 1
ATOM 1889 C C . LEU A 1 240 ? -12.729 12.739 1.089 1.00 82.00 240 LEU A C 1
ATOM 1891 O O . LEU A 1 240 ? -12.081 12.354 0.111 1.00 82.00 240 LEU A O 1
ATOM 1895 N N . LEU A 1 241 ? -13.509 11.929 1.812 1.00 84.19 241 LEU A N 1
ATOM 1896 C CA . LEU A 1 241 ? -13.758 10.529 1.469 1.00 84.19 241 LEU A CA 1
ATOM 1897 C C . LEU A 1 241 ? -14.428 10.420 0.100 1.00 84.19 241 LEU A C 1
ATOM 1899 O O . LEU A 1 241 ? -13.973 9.634 -0.729 1.00 84.19 241 LEU A O 1
ATOM 1903 N N . ASN A 1 242 ? -15.440 11.250 -0.171 1.00 84.56 242 ASN A N 1
ATOM 1904 C CA . ASN A 1 242 ? -16.117 11.273 -1.471 1.00 84.56 242 ASN A CA 1
ATOM 1905 C C . ASN A 1 242 ? -15.161 11.676 -2.600 1.00 84.56 242 ASN A C 1
ATOM 1907 O O . ASN A 1 242 ? -15.142 11.038 -3.651 1.00 84.56 242 ASN A O 1
ATOM 1911 N N . ASN A 1 243 ? -14.302 12.669 -2.363 1.00 85.12 243 ASN A N 1
ATOM 1912 C CA . ASN A 1 243 ? -13.289 13.095 -3.334 1.00 85.12 243 ASN A CA 1
ATOM 1913 C C . ASN A 1 243 ? -12.228 12.017 -3.617 1.00 85.12 243 ASN A C 1
ATOM 1915 O O . ASN A 1 243 ? -11.609 12.019 -4.683 1.00 85.12 243 ASN A O 1
ATOM 1919 N N . CYS A 1 244 ? -12.016 11.096 -2.675 1.00 87.38 244 CYS A N 1
ATOM 1920 C CA . CYS A 1 244 ? -11.064 9.993 -2.792 1.00 87.38 244 CYS A CA 1
ATOM 1921 C C . CYS A 1 244 ? -11.737 8.631 -3.030 1.00 87.38 244 CYS A C 1
ATOM 1923 O O . CYS A 1 244 ? -11.053 7.610 -2.948 1.00 87.38 244 CYS A O 1
ATOM 1925 N N . LEU A 1 245 ? -13.039 8.584 -3.339 1.00 89.81 245 LEU A N 1
ATOM 1926 C CA . LEU A 1 245 ? -13.791 7.331 -3.468 1.00 89.81 245 LEU A CA 1
ATOM 1927 C C . LEU A 1 245 ? -13.166 6.410 -4.523 1.00 89.81 245 LEU A C 1
ATOM 1929 O O . LEU A 1 245 ? -12.940 5.232 -4.250 1.00 89.81 245 LEU A O 1
ATOM 1933 N N . ASP A 1 246 ? -12.788 6.957 -5.679 1.00 90.25 246 ASP A N 1
ATOM 1934 C CA . ASP A 1 246 ? -12.115 6.203 -6.744 1.00 90.25 246 ASP A CA 1
ATOM 1935 C C . ASP A 1 246 ? -10.801 5.559 -6.264 1.00 90.25 246 ASP A C 1
ATOM 1937 O O . ASP A 1 246 ? -10.498 4.421 -6.622 1.00 90.25 246 ASP A O 1
ATOM 1941 N N . GLU A 1 247 ? -10.032 6.248 -5.413 1.00 91.69 247 GLU A N 1
ATOM 1942 C CA . GLU A 1 247 ? -8.787 5.718 -4.837 1.00 91.69 247 GLU A CA 1
ATOM 1943 C C . GLU A 1 247 ? -9.063 4.623 -3.803 1.00 91.69 247 GLU A C 1
ATOM 1945 O O . GLU A 1 247 ? -8.322 3.643 -3.745 1.00 91.69 247 GLU A O 1
ATOM 1950 N N . ILE A 1 248 ? -10.131 4.755 -3.010 1.00 92.62 248 ILE A N 1
ATOM 1951 C CA . ILE A 1 248 ? -10.565 3.727 -2.054 1.00 92.62 248 ILE A CA 1
ATOM 1952 C C . ILE A 1 248 ? -11.009 2.467 -2.806 1.00 92.62 248 ILE A C 1
ATOM 1954 O O . ILE A 1 248 ? -10.567 1.363 -2.484 1.00 92.62 248 ILE A O 1
ATOM 1958 N N . VAL A 1 249 ? -11.839 2.618 -3.841 1.00 93.12 249 VAL A N 1
ATOM 1959 C CA . VAL A 1 249 ? -12.294 1.502 -4.680 1.00 93.12 249 VAL A CA 1
ATOM 1960 C C . VAL A 1 249 ? -11.110 0.844 -5.379 1.00 93.12 249 VAL A C 1
ATOM 1962 O O . VAL A 1 249 ? -10.971 -0.380 -5.326 1.00 93.12 249 VAL A O 1
ATOM 1965 N N . TYR A 1 250 ? -10.210 1.634 -5.971 1.00 93.50 250 TYR A N 1
ATOM 1966 C CA . TYR A 1 250 ? -8.992 1.112 -6.582 1.00 93.50 250 TYR A CA 1
ATOM 1967 C C . TYR A 1 250 ? -8.138 0.345 -5.564 1.00 93.50 250 TYR A C 1
ATOM 1969 O O . TYR A 1 250 ? -7.737 -0.791 -5.830 1.00 93.50 250 TYR A O 1
ATOM 1977 N N . PHE A 1 251 ? -7.932 0.907 -4.370 1.00 94.31 251 PHE A N 1
ATOM 1978 C CA . PHE A 1 251 ? -7.184 0.281 -3.284 1.00 94.31 251 PHE A CA 1
ATOM 1979 C C . PHE A 1 251 ? -7.749 -1.094 -2.901 1.00 94.31 251 PHE A C 1
ATOM 1981 O O . PHE A 1 251 ? -7.000 -2.073 -2.845 1.00 94.31 251 PHE A O 1
ATOM 1988 N N . PHE A 1 252 ? -9.060 -1.206 -2.672 1.00 93.69 252 PHE A N 1
ATOM 1989 C CA . PHE A 1 252 ? -9.683 -2.488 -2.325 1.00 93.69 252 PHE A CA 1
ATOM 1990 C C . PHE A 1 252 ? -9.751 -3.458 -3.511 1.00 93.69 252 PHE A C 1
ATOM 1992 O O . PHE A 1 252 ? -9.665 -4.663 -3.302 1.00 93.69 252 PHE A O 1
ATOM 1999 N N . SER A 1 253 ? -9.816 -2.964 -4.752 1.00 92.69 253 SER A N 1
ATOM 2000 C CA . SER A 1 253 ? -9.790 -3.818 -5.950 1.00 92.69 253 SER A CA 1
ATOM 2001 C C . SER A 1 253 ? -8.432 -4.491 -6.196 1.00 92.69 253 SER A C 1
ATOM 2003 O O . SER A 1 253 ? -8.385 -5.602 -6.722 1.00 92.69 253 SER A O 1
ATOM 2005 N N . GLN A 1 254 ? -7.330 -3.827 -5.824 1.00 92.69 254 GLN A N 1
ATOM 2006 C CA . GLN A 1 254 ? -5.963 -4.325 -6.029 1.00 92.69 254 GLN A CA 1
ATOM 2007 C C . GLN A 1 254 ? -5.375 -5.015 -4.794 1.00 92.69 254 GLN A C 1
ATOM 2009 O O . GLN A 1 254 ? -4.386 -5.746 -4.894 1.00 92.69 254 GLN A O 1
ATOM 2014 N N . SER A 1 255 ? -5.938 -4.768 -3.612 1.00 91.56 255 SER A N 1
ATOM 2015 C CA . SER A 1 255 ? -5.467 -5.368 -2.367 1.00 91.56 255 SER A CA 1
ATOM 2016 C C . SER A 1 255 ? -6.195 -6.674 -2.041 1.00 91.56 255 SER A C 1
ATOM 2018 O O . SER A 1 255 ? -7.181 -7.054 -2.664 1.00 91.56 255 SER A O 1
ATOM 2020 N N . GLN A 1 256 ? -5.668 -7.405 -1.059 1.00 91.00 256 GLN A N 1
ATOM 2021 C CA . GLN A 1 256 ? -6.272 -8.653 -0.572 1.00 91.00 256 GLN A CA 1
ATOM 2022 C C . GLN A 1 256 ? -7.237 -8.414 0.598 1.00 91.00 256 GLN A C 1
ATOM 2024 O O . GLN A 1 256 ? -7.809 -9.361 1.136 1.00 91.00 256 GLN A O 1
ATOM 2029 N N . TYR A 1 257 ? -7.384 -7.159 1.020 1.00 92.75 257 TYR A N 1
ATOM 2030 C CA . TYR A 1 257 ? -8.144 -6.794 2.202 1.00 92.75 257 TYR A CA 1
ATOM 2031 C C . TYR A 1 257 ? -9.641 -6.854 1.918 1.00 92.75 257 TYR A C 1
ATOM 2033 O O . TYR A 1 257 ? -10.128 -6.259 0.963 1.00 92.75 257 TYR A O 1
ATOM 2041 N N . LYS A 1 258 ? -10.372 -7.564 2.776 1.00 91.00 258 LYS A N 1
ATOM 2042 C CA . LYS A 1 258 ? -11.833 -7.713 2.702 1.00 91.00 258 LYS A CA 1
ATOM 2043 C C . LYS A 1 258 ? -12.540 -7.118 3.909 1.00 91.00 258 LYS A C 1
ATOM 2045 O O . LYS A 1 258 ? -13.745 -6.905 3.864 1.00 91.00 258 LYS A O 1
ATOM 2050 N N . ILE A 1 259 ? -11.798 -6.902 4.993 1.00 92.94 259 ILE A N 1
ATOM 2051 C CA . ILE A 1 259 ? -12.331 -6.475 6.281 1.00 92.94 259 ILE A CA 1
ATOM 2052 C C . ILE A 1 259 ? -11.599 -5.212 6.716 1.00 92.94 259 ILE A C 1
ATOM 2054 O O . ILE A 1 259 ? -10.368 -5.153 6.694 1.00 92.94 259 ILE A O 1
ATOM 2058 N N . VAL A 1 260 ? -12.366 -4.212 7.134 1.00 94.25 260 VAL A N 1
ATOM 2059 C CA . VAL A 1 260 ? -11.849 -2.990 7.747 1.00 94.25 260 VAL A CA 1
ATOM 2060 C C . VAL A 1 260 ? -12.350 -2.949 9.183 1.00 94.25 260 VAL A C 1
ATOM 2062 O O . VAL A 1 260 ? -13.546 -3.070 9.429 1.00 94.25 260 VAL A O 1
ATOM 2065 N N . VAL A 1 261 ? -11.424 -2.829 10.126 1.00 93.62 261 VAL A N 1
ATOM 2066 C CA . VAL A 1 261 ? -11.696 -2.746 11.559 1.00 93.62 261 VAL A CA 1
ATOM 2067 C C . VAL A 1 261 ? -11.475 -1.308 11.983 1.00 93.62 261 VAL A C 1
ATOM 2069 O O . VAL A 1 261 ? -10.344 -0.828 11.947 1.00 93.62 261 VAL A O 1
ATOM 2072 N N . PHE A 1 262 ? -12.544 -0.635 12.384 1.00 91.31 262 PHE A N 1
ATOM 2073 C CA . PHE A 1 262 ? -12.468 0.693 12.978 1.00 91.31 262 PHE A CA 1
ATOM 2074 C C . PHE A 1 262 ? -12.415 0.561 14.501 1.00 91.31 262 PHE A C 1
ATOM 2076 O O . PHE A 1 262 ? -13.288 -0.061 15.107 1.00 91.31 262 PHE A O 1
ATOM 2083 N N . GLU A 1 263 ? -11.377 1.122 15.112 1.00 88.69 263 GLU A N 1
ATOM 2084 C CA . GLU A 1 263 ? -11.167 1.121 16.559 1.00 88.69 263 GLU A CA 1
ATOM 2085 C C . GLU A 1 263 ? -11.406 2.513 17.150 1.00 88.69 263 GLU A C 1
ATOM 2087 O O . GLU A 1 263 ? -11.124 3.531 16.515 1.00 88.69 263 GLU A O 1
ATOM 2092 N N . ASP A 1 264 ? -11.902 2.537 18.392 1.00 82.62 264 ASP A N 1
ATOM 2093 C CA . ASP A 1 264 ? -12.155 3.751 19.181 1.00 82.62 264 ASP A CA 1
ATOM 2094 C C . ASP A 1 264 ? -13.160 4.744 18.546 1.00 82.62 264 ASP A C 1
ATOM 2096 O O . ASP A 1 264 ? -13.101 5.947 18.801 1.00 82.62 264 ASP A O 1
ATOM 2100 N N . LEU A 1 265 ? -14.122 4.242 17.756 1.00 79.44 265 LEU A N 1
ATOM 2101 C CA . LEU A 1 265 ? -15.240 5.030 17.199 1.00 79.44 265 LEU A CA 1
ATOM 2102 C C . LEU A 1 265 ? -16.061 5.751 18.280 1.00 79.44 265 LEU A C 1
ATOM 2104 O O . LEU A 1 265 ? -16.517 6.874 18.083 1.00 79.44 265 LEU A O 1
ATOM 2108 N N . ASP A 1 266 ? -16.222 5.121 19.444 1.00 75.50 266 ASP A N 1
ATOM 2109 C CA . ASP A 1 266 ? -16.975 5.643 20.586 1.00 75.50 266 ASP A CA 1
ATOM 2110 C C . ASP A 1 266 ? -16.360 6.908 21.204 1.00 75.50 266 ASP A C 1
ATOM 2112 O O . ASP A 1 266 ? -17.059 7.654 21.890 1.00 75.50 266 ASP A O 1
ATOM 2116 N N . ARG A 1 267 ? -15.082 7.200 20.930 1.00 70.94 267 ARG A N 1
ATOM 2117 C CA . ARG A 1 267 ? -14.401 8.401 21.438 1.00 70.94 267 ARG A CA 1
ATOM 2118 C C . ARG A 1 267 ? -14.689 9.666 20.640 1.00 70.94 267 ARG A C 1
ATOM 2120 O O . ARG A 1 267 ? -14.428 10.753 21.147 1.00 70.94 267 ARG A O 1
ATOM 2127 N N . LEU A 1 268 ? -15.206 9.540 19.418 1.00 67.06 268 LEU A N 1
ATOM 2128 C CA . LEU A 1 268 ? -15.436 10.687 18.539 1.00 67.06 268 LEU A CA 1
ATOM 2129 C C . LEU A 1 268 ? -16.648 11.525 18.957 1.00 67.06 268 LEU A C 1
ATOM 2131 O O . LEU A 1 268 ? -16.736 12.687 18.581 1.00 67.06 268 LEU A O 1
ATOM 2135 N N . GLY A 1 269 ? -17.580 10.968 19.740 1.00 60.09 269 GLY A N 1
ATOM 2136 C CA . GLY A 1 269 ? -18.717 11.712 20.301 1.00 60.09 269 GLY A CA 1
ATOM 2137 C C . GLY A 1 269 ? -19.695 12.304 19.273 1.00 60.09 269 GLY A C 1
ATOM 2138 O O . GLY A 1 269 ? -20.661 12.949 19.673 1.00 60.09 269 GLY A O 1
ATOM 2139 N N . ASN A 1 270 ? -19.470 12.077 17.975 1.00 62.78 270 ASN A N 1
ATOM 2140 C CA . ASN A 1 270 ? -20.307 12.528 16.871 1.00 62.78 270 ASN A CA 1
ATOM 2141 C C . ASN A 1 270 ? -21.158 11.359 16.350 1.00 62.78 270 ASN A C 1
ATOM 2143 O O . ASN A 1 270 ? -20.626 10.318 15.965 1.00 62.78 270 ASN A O 1
ATOM 2147 N N . THR A 1 271 ? -22.482 11.530 16.327 1.00 56.03 271 THR A N 1
ATOM 2148 C CA . THR A 1 271 ? -23.422 10.526 15.810 1.00 56.03 271 THR A CA 1
ATOM 2149 C C . THR A 1 271 ? -23.368 10.374 14.294 1.00 56.03 271 THR A C 1
ATOM 2151 O O . THR A 1 271 ? -23.776 9.336 13.801 1.00 56.03 271 THR A O 1
ATOM 2154 N N . GLU A 1 272 ? -22.866 11.370 13.558 1.00 55.19 272 GLU A N 1
ATOM 2155 C CA . GLU A 1 272 ? -22.751 11.321 12.090 1.00 55.19 272 GLU A CA 1
ATOM 2156 C C . GLU A 1 272 ? -21.661 10.355 11.597 1.00 55.19 272 GLU A C 1
ATOM 2158 O O . GLU A 1 272 ? -21.588 10.056 10.409 1.00 55.19 272 GLU A O 1
ATOM 2163 N N . VAL A 1 273 ? -20.808 9.868 12.502 1.00 56.12 273 VAL A N 1
ATOM 2164 C CA . VAL A 1 273 ? -19.755 8.886 12.200 1.00 56.12 273 VAL A CA 1
ATOM 2165 C C . VAL A 1 273 ? -20.279 7.439 12.273 1.00 56.12 273 VAL A C 1
ATOM 2167 O O . VAL A 1 273 ? -19.613 6.523 11.788 1.00 56.12 273 VAL A O 1
ATOM 2170 N N . PHE A 1 274 ? -21.457 7.226 12.874 1.00 45.62 274 PHE A N 1
ATOM 2171 C CA . PHE A 1 274 ? -22.105 5.919 13.043 1.00 45.62 274 PHE A CA 1
ATOM 2172 C C . PHE A 1 274 ? -23.115 5.626 11.930 1.00 45.62 274 PHE A C 1
ATOM 2174 O O . PHE A 1 274 ? -23.228 4.430 11.570 1.00 45.62 274 PHE A O 1
#

Radius of gyration: 31.88 Å; chains: 1; bounding box: 66×68×90 Å

Sequence (274 aa):
MALLEKIKRHCLSKKVIDAHTDQQVGYDTLTPKIITDDSVKPYFDALDFAFTKQDVKNIAITGPYGAGKSTVILSYLQSRLKKDFITVSLADFSLSGKSDKNLLDNSEIEMSILQQILYKENKDKLPDSRIDRIQNRNKKHVTSLFFTVLSVVAPLILLTTVVFPRKILSLFSLENGVLNTIINAYPERLIISIILSIISLFFIVRVASKAGIFDKKIKLSKIAFLQASADMSTQEPSSLLNNCLDEIVYFFSQSQYKIVVFEDLDRLGNTEVF